Protein AF-A0A3S1GFZ1-F1 (afdb_monomer)

Secondary structure (DSSP, 8-state):
-HHHHSSHHHHHHHHHHHHHHS-SGGGS-S--EEEEE-SSTT-SS--EEEEEESS--SSPPTTS-GGGS--SS---EEEEEESS-----EEE--SS-TTSPPEEE--TT-SHHHHHHHHHHHHHHHHHHTSHHHHTT-S---SS-TT--SHHHHHHHHHHH----S----TT-B-S-TTT-SB-TTSBBTT-SS-B--SGGG-SSPPSS-SHHHHHHHHHHHHHHHHHHT-

Structure (mmCIF, N/CA/C/O backbone):
data_AF-A0A3S1GFZ1-F1
#
_entry.id   AF-A0A3S1GFZ1-F1
#
loop_
_atom_site.group_PDB
_atom_site.id
_atom_site.type_symbol
_atom_site.label_atom_id
_atom_site.label_alt_id
_atom_site.label_comp_id
_atom_site.label_asym_id
_atom_site.label_entity_id
_atom_site.label_seq_id
_atom_site.pdbx_PDB_ins_code
_atom_site.Cartn_x
_atom_site.Cartn_y
_atom_site.Cartn_z
_atom_site.occupancy
_atom_site.B_iso_or_equiv
_atom_site.auth_seq_id
_atom_site.auth_comp_id
_atom_site.auth_asym_id
_atom_site.auth_atom_id
_atom_site.pdbx_PDB_model_num
ATOM 1 N N . LEU A 1 1 ? 5.206 10.823 -19.048 1.00 87.25 1 LEU A N 1
ATOM 2 C CA . LEU A 1 1 ? 5.004 12.093 -18.296 1.00 87.25 1 LEU A CA 1
ATOM 3 C C . LEU A 1 1 ? 6.310 12.799 -17.910 1.00 87.25 1 LEU A C 1
ATOM 5 O O . LEU A 1 1 ? 6.317 14.026 -17.866 1.00 87.25 1 LEU A O 1
ATOM 9 N N . ASN A 1 2 ? 7.411 12.071 -17.674 1.0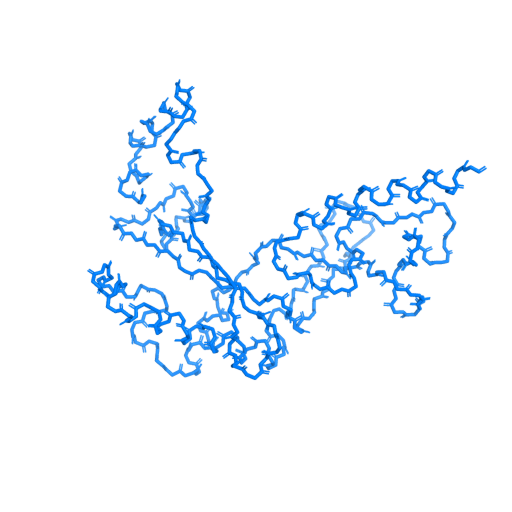0 90.88 2 ASN A N 1
ATOM 10 C CA . ASN A 1 2 ? 8.713 12.634 -17.280 1.00 90.88 2 ASN A CA 1
ATOM 11 C C . ASN A 1 2 ? 9.179 13.809 -18.147 1.00 90.88 2 ASN A C 1
ATOM 13 O O . ASN A 1 2 ? 9.468 14.875 -17.619 1.00 90.88 2 ASN A O 1
ATOM 17 N N . GLN A 1 3 ? 9.184 13.650 -19.473 1.00 89.94 3 GLN A N 1
ATOM 18 C CA . GLN A 1 3 ? 9.649 14.686 -20.406 1.00 89.94 3 GLN A CA 1
ATOM 19 C C . GLN A 1 3 ? 8.827 15.982 -20.334 1.00 89.94 3 GLN A C 1
ATOM 21 O O . GLN A 1 3 ? 9.366 17.061 -20.544 1.00 89.94 3 GLN A O 1
ATOM 26 N N . ILE A 1 4 ? 7.537 15.885 -19.997 1.00 90.25 4 ILE A N 1
ATOM 27 C CA . ILE A 1 4 ? 6.639 17.038 -19.864 1.00 90.25 4 ILE A CA 1
ATOM 28 C C . ILE A 1 4 ? 6.855 17.724 -18.509 1.00 90.25 4 ILE A C 1
ATOM 30 O O . ILE A 1 4 ? 6.906 18.948 -18.433 1.00 90.25 4 ILE A O 1
ATOM 34 N N . LEU A 1 5 ? 6.978 16.944 -17.430 1.00 89.62 5 LEU A N 1
ATOM 35 C CA . LEU A 1 5 ? 6.976 17.457 -16.058 1.00 89.62 5 LEU A CA 1
ATOM 36 C C . LEU A 1 5 ? 8.368 17.726 -15.482 1.00 89.62 5 LEU A C 1
ATOM 38 O O . LEU A 1 5 ? 8.470 18.399 -14.464 1.00 89.62 5 LEU A O 1
ATOM 42 N N . ARG A 1 6 ? 9.444 17.212 -16.077 1.00 87.62 6 ARG A N 1
ATOM 43 C CA . ARG A 1 6 ? 10.817 17.509 -15.647 1.00 87.62 6 ARG A CA 1
ATOM 44 C C . ARG A 1 6 ? 11.177 18.985 -15.881 1.00 87.62 6 ARG A C 1
ATOM 46 O O . ARG A 1 6 ? 11.654 19.629 -14.945 1.00 87.62 6 ARG A O 1
ATOM 53 N N . PRO A 1 7 ? 10.910 19.553 -17.067 1.00 90.06 7 PRO A N 1
ATOM 54 C CA . PRO A 1 7 ? 10.961 20.984 -17.312 1.00 90.06 7 PRO A CA 1
ATOM 55 C C . PRO A 1 7 ? 10.221 21.906 -16.334 1.00 90.06 7 PRO A C 1
ATOM 57 O O . PRO A 1 7 ? 9.042 21.686 -16.071 1.00 90.06 7 PRO A O 1
ATOM 60 N N . TRP A 1 8 ? 10.805 23.036 -15.911 1.00 90.69 8 TRP A N 1
ATOM 61 C CA . TRP A 1 8 ? 10.032 24.068 -15.189 1.00 90.69 8 TRP A CA 1
ATOM 62 C C . TRP A 1 8 ? 8.941 24.708 -16.072 1.00 90.69 8 TRP A C 1
ATOM 64 O O . TRP A 1 8 ? 7.833 24.964 -15.609 1.00 90.69 8 TRP A O 1
ATOM 74 N N . TRP A 1 9 ? 9.224 24.910 -17.360 1.00 93.56 9 TRP A N 1
ATOM 75 C CA . TRP A 1 9 ? 8.311 25.499 -18.339 1.00 93.56 9 TRP A CA 1
ATOM 76 C C . TRP A 1 9 ? 7.228 24.498 -18.746 1.00 93.56 9 TRP A C 1
ATOM 78 O O . TRP A 1 9 ? 6.076 24.879 -18.912 1.00 93.56 9 TRP A O 1
ATOM 88 N N . GLY A 1 10 ? 7.550 23.202 -18.806 1.00 93.38 10 GLY A N 1
ATOM 89 C CA . GLY A 1 10 ? 6.553 22.146 -18.986 1.00 93.38 10 GLY A CA 1
ATOM 90 C C . GLY A 1 10 ? 5.585 22.049 -17.803 1.00 93.38 10 GLY A C 1
ATOM 91 O O . GLY A 1 10 ? 4.375 21.988 -18.012 1.00 93.38 10 GLY A O 1
ATOM 92 N N . LYS A 1 11 ? 6.078 22.168 -16.559 1.00 92.25 11 LYS A N 1
ATOM 93 C CA . LYS A 1 11 ? 5.213 22.311 -15.370 1.00 92.25 11 LYS A CA 1
ATOM 94 C C . LYS A 1 11 ? 4.298 23.534 -15.473 1.00 92.25 11 LYS A C 1
ATOM 96 O O . LYS A 1 11 ? 3.114 23.421 -15.170 1.00 92.25 11 LYS A O 1
ATOM 101 N N . LEU A 1 12 ? 4.824 24.678 -15.922 1.00 95.25 12 LEU A N 1
ATOM 102 C CA . LEU A 1 12 ? 4.033 25.894 -16.130 1.00 95.25 12 LEU A CA 1
ATOM 103 C C . LEU A 1 12 ? 2.928 25.677 -17.175 1.00 95.25 12 LEU A C 1
ATOM 105 O O . LEU A 1 12 ? 1.774 25.991 -16.904 1.00 95.25 12 LEU A O 1
ATOM 109 N N . LEU A 1 13 ? 3.255 25.098 -18.335 1.00 96.00 13 LEU A N 1
ATOM 110 C CA . LEU A 1 13 ? 2.290 24.804 -19.402 1.00 96.00 13 LEU A CA 1
ATOM 111 C C . LEU A 1 13 ? 1.182 23.860 -18.929 1.00 96.00 13 LEU A C 1
ATOM 113 O O . LEU A 1 13 ? 0.004 24.145 -19.132 1.00 96.00 13 LEU A O 1
ATOM 117 N N . VAL A 1 14 ? 1.548 22.773 -18.249 1.00 94.88 14 VAL A N 1
ATOM 118 C CA . VAL A 1 14 ? 0.584 21.828 -17.672 1.00 94.88 14 VAL A CA 1
ATOM 119 C C . VAL A 1 14 ? -0.289 22.509 -16.609 1.00 94.88 14 VAL A C 1
ATOM 121 O O . VAL A 1 14 ? -1.498 22.281 -16.567 1.00 94.88 14 VAL A O 1
ATOM 124 N N . GLY A 1 15 ? 0.298 23.369 -15.771 1.00 95.69 15 GLY A N 1
ATOM 125 C CA . GLY A 1 15 ? -0.434 24.170 -14.790 1.00 95.69 15 GLY A CA 1
ATOM 126 C C . GLY A 1 15 ? -1.456 25.100 -15.444 1.00 95.69 15 GLY A C 1
ATOM 127 O O . GLY A 1 15 ? -2.621 25.112 -15.047 1.00 95.69 15 GLY A O 1
ATOM 128 N N . MET A 1 16 ? -1.052 25.826 -16.490 1.00 97.69 16 MET A N 1
ATOM 129 C CA . MET A 1 16 ? -1.946 26.701 -17.253 1.00 97.69 16 MET A CA 1
ATOM 130 C C . MET A 1 16 ? -3.061 25.914 -17.943 1.00 97.69 16 MET A C 1
ATOM 132 O O . MET A 1 16 ? -4.219 26.316 -17.857 1.00 97.69 16 MET A O 1
ATOM 136 N N . GLN A 1 17 ? -2.746 24.775 -18.568 1.00 97.19 17 GLN A N 1
ATOM 137 C CA . GLN A 1 17 ? -3.747 23.901 -19.182 1.00 97.19 17 GLN A CA 1
ATOM 138 C C . GLN A 1 17 ? -4.804 23.472 -18.160 1.00 97.19 17 GLN A C 1
ATOM 140 O O . GLN A 1 17 ? -6.000 23.558 -18.435 1.00 97.19 17 GLN A O 1
ATOM 145 N N . TYR A 1 18 ? -4.379 23.051 -16.969 1.00 97.19 18 TYR A N 1
ATOM 146 C CA . TYR A 1 18 ? -5.307 22.636 -15.926 1.00 97.19 18 TYR A CA 1
ATOM 147 C C . TYR A 1 18 ? -6.175 23.796 -15.428 1.00 97.19 18 TYR A C 1
ATOM 149 O O . TYR A 1 18 ? -7.384 23.634 -15.290 1.00 97.19 18 TYR A O 1
ATOM 157 N N . ILE A 1 19 ? -5.594 24.975 -15.194 1.00 98.12 19 ILE A N 1
ATOM 158 C CA . ILE A 1 19 ? -6.346 26.150 -14.727 1.00 98.12 19 ILE A CA 1
ATOM 159 C C . ILE A 1 19 ? -7.392 26.582 -15.761 1.00 98.12 19 ILE A C 1
ATOM 161 O O . ILE A 1 19 ? -8.543 26.820 -15.396 1.00 98.12 19 ILE A O 1
ATOM 165 N N . LEU A 1 20 ? -7.001 26.665 -17.035 1.00 98.06 20 LEU A N 1
ATOM 166 C CA . LEU A 1 20 ? -7.846 27.199 -18.103 1.00 98.06 20 LEU A CA 1
ATOM 167 C C . LEU A 1 20 ? -8.875 26.185 -18.610 1.00 98.06 20 LEU A C 1
ATOM 169 O O . LEU A 1 20 ? -10.003 26.560 -18.910 1.00 98.06 20 LEU A O 1
ATOM 173 N N . LEU A 1 21 ? -8.491 24.910 -18.714 1.00 97.75 21 LEU A N 1
ATOM 174 C CA . LEU A 1 21 ? -9.278 23.887 -19.410 1.00 97.75 21 LEU A CA 1
ATOM 175 C C . LEU A 1 21 ? -9.723 22.735 -18.508 1.00 97.75 21 LEU A C 1
ATOM 177 O O . LEU A 1 21 ? -10.421 21.844 -18.984 1.00 97.75 21 LEU A O 1
ATOM 181 N N . ARG A 1 22 ? -9.292 22.703 -17.237 1.00 96.06 22 ARG A N 1
ATOM 182 C CA . ARG A 1 22 ? -9.572 21.606 -16.286 1.00 96.06 22 ARG A CA 1
ATOM 183 C C . ARG A 1 22 ? -9.222 20.224 -16.841 1.00 96.06 22 ARG A C 1
ATOM 185 O O . ARG A 1 22 ? -9.857 19.229 -16.511 1.00 96.06 22 ARG A O 1
ATOM 192 N N . SER A 1 23 ? -8.191 20.174 -17.678 1.00 95.69 23 SER A N 1
ATOM 193 C CA . SER A 1 23 ? -7.744 18.974 -18.379 1.00 95.69 23 SER A CA 1
ATOM 194 C C . SER A 1 23 ? -6.223 18.830 -18.312 1.00 95.69 23 SER A C 1
ATOM 196 O O . SER A 1 23 ? -5.519 19.668 -17.743 1.00 95.69 23 SER A O 1
ATOM 198 N N . GLY A 1 24 ? -5.711 17.749 -18.896 1.00 91.94 24 GLY A N 1
ATOM 199 C CA . GLY A 1 24 ? -4.280 17.477 -18.981 1.00 91.94 24 GLY A CA 1
ATOM 200 C C . GLY A 1 24 ? -3.729 16.720 -17.769 1.00 91.94 24 GLY A C 1
ATOM 201 O O . GLY A 1 24 ? -4.492 16.257 -16.919 1.00 91.94 24 GLY A O 1
ATOM 202 N N . PRO A 1 25 ? -2.398 16.569 -17.669 1.00 90.44 25 PRO A N 1
ATOM 203 C CA . PRO A 1 25 ? -1.765 15.676 -16.696 1.00 90.44 25 PRO A CA 1
ATOM 204 C C . PRO A 1 25 ? -2.152 15.895 -15.226 1.00 90.44 25 PRO A C 1
ATOM 206 O O . PRO A 1 25 ? -2.253 14.926 -14.485 1.00 90.44 25 PRO A O 1
ATOM 209 N N . LEU A 1 26 ? -2.413 17.138 -14.801 1.00 91.06 26 LEU A N 1
ATOM 210 C CA . LEU A 1 26 ? -2.818 17.444 -13.416 1.00 91.06 26 LEU A CA 1
ATOM 211 C C . LEU A 1 26 ? -4.271 17.070 -13.091 1.00 91.06 26 LEU A C 1
ATOM 213 O O . LEU A 1 26 ? -4.648 17.087 -11.924 1.00 91.06 26 LEU A O 1
ATOM 217 N N . SER A 1 27 ? -5.079 16.732 -14.099 1.00 92.00 27 SER A N 1
ATOM 218 C CA . SER A 1 27 ? -6.437 16.200 -13.909 1.00 92.00 27 SER A CA 1
ATOM 219 C C . SER A 1 27 ? -6.473 14.673 -13.765 1.00 92.00 27 SER A C 1
ATOM 221 O O . SER A 1 27 ? -7.534 14.105 -13.517 1.00 92.00 27 SER A O 1
ATOM 223 N N . LEU A 1 28 ? -5.327 13.998 -13.919 1.00 88.38 28 LEU A N 1
ATOM 224 C CA . LEU A 1 28 ? -5.220 12.543 -13.865 1.00 88.38 28 LEU A CA 1
ATOM 225 C C . LEU A 1 28 ? -4.752 12.060 -12.488 1.00 88.38 28 LEU A C 1
ATOM 227 O O . LEU A 1 28 ? -3.995 12.731 -11.787 1.00 88.38 28 LEU A O 1
ATOM 231 N N . SER A 1 29 ? -5.166 10.844 -12.131 1.00 87.38 29 SER A N 1
ATOM 232 C CA . SER A 1 29 ? -4.599 10.122 -10.991 1.00 87.38 29 SER A CA 1
ATOM 233 C C . SER A 1 29 ? -3.119 9.805 -11.222 1.00 87.38 29 SER A C 1
ATOM 235 O O . SER A 1 29 ? -2.673 9.617 -12.356 1.00 87.38 29 SER A O 1
ATOM 237 N N . MET A 1 30 ? -2.379 9.678 -10.120 1.00 83.12 30 MET A N 1
ATOM 238 C CA . MET A 1 30 ? -0.985 9.232 -10.123 1.00 83.12 30 MET A CA 1
ATOM 239 C C . MET A 1 30 ? -0.830 7.833 -10.724 1.00 83.12 30 MET A C 1
ATOM 241 O O . MET A 1 30 ? 0.079 7.580 -11.508 1.00 83.12 30 MET A O 1
ATOM 245 N N . ASN A 1 31 ? -1.740 6.931 -10.350 1.00 89.69 31 ASN A N 1
ATOM 246 C CA . ASN A 1 31 ? -1.805 5.578 -10.884 1.00 89.69 31 ASN A CA 1
ATOM 247 C C . ASN A 1 31 ? -2.730 5.603 -12.103 1.00 89.69 31 ASN A C 1
ATOM 249 O O . ASN A 1 31 ? -3.933 5.831 -11.962 1.00 89.69 31 ASN A O 1
ATOM 253 N N . ASN A 1 32 ? -2.160 5.408 -13.290 1.00 90.62 32 ASN A N 1
ATOM 254 C CA . ASN A 1 32 ? -2.869 5.489 -14.568 1.00 90.62 32 ASN A CA 1
ATOM 255 C C . ASN A 1 32 ? -3.538 4.167 -14.951 1.00 90.62 32 ASN A C 1
ATOM 257 O O . ASN A 1 32 ? -4.534 4.168 -15.666 1.00 90.62 32 ASN A O 1
ATOM 261 N N . ALA A 1 33 ? -2.997 3.053 -14.467 1.00 92.31 33 ALA A N 1
ATOM 262 C CA . ALA A 1 33 ? -3.594 1.734 -14.593 1.00 92.31 33 ALA A CA 1
ATOM 263 C C . ALA A 1 33 ? -3.268 0.902 -13.346 1.00 92.31 33 ALA A C 1
ATOM 265 O O . ALA A 1 33 ? -2.536 1.335 -12.451 1.00 92.31 33 ALA A O 1
ATOM 266 N N . GLY A 1 34 ? -3.834 -0.292 -13.265 1.00 93.69 34 GLY A N 1
ATOM 267 C CA . GLY A 1 34 ? -3.604 -1.198 -12.155 1.00 93.69 34 GLY A CA 1
ATOM 268 C C . GLY A 1 34 ? -4.495 -2.421 -12.246 1.00 93.69 34 GLY A C 1
ATOM 269 O O . GLY A 1 34 ? -5.187 -2.635 -13.240 1.00 93.69 34 GLY A O 1
ATOM 270 N N . GLY A 1 35 ? -4.484 -3.223 -11.194 1.00 95.06 35 GLY A N 1
ATOM 271 C CA . GLY A 1 35 ? -5.337 -4.395 -11.112 1.00 95.06 35 GLY A CA 1
ATOM 272 C C . GLY A 1 35 ? -5.045 -5.231 -9.884 1.00 95.06 35 GLY A C 1
ATOM 273 O O . GLY A 1 35 ? -4.216 -4.877 -9.048 1.00 95.06 35 GLY A O 1
ATOM 274 N N . PHE A 1 36 ? -5.730 -6.362 -9.801 1.00 96.75 36 PHE A N 1
ATOM 275 C CA . PHE A 1 36 ? -5.495 -7.362 -8.775 1.00 96.75 36 PHE A CA 1
ATOM 276 C C . PHE A 1 36 ? -5.184 -8.688 -9.445 1.00 96.75 36 PHE A C 1
ATOM 278 O O . PHE A 1 36 ? -5.839 -9.064 -10.417 1.00 96.75 36 PHE A O 1
ATOM 285 N N . PHE A 1 37 ? -4.205 -9.407 -8.913 1.00 96.25 37 PHE A N 1
ATOM 286 C CA . PHE A 1 37 ? -3.850 -10.725 -9.413 1.00 96.25 37 PHE A CA 1
ATOM 287 C C . PHE A 1 37 ? -3.583 -11.700 -8.271 1.00 96.25 37 PHE A C 1
ATOM 289 O O . PHE A 1 37 ? -3.477 -11.329 -7.097 1.00 96.25 37 PHE A O 1
ATOM 296 N N . ARG A 1 38 ? -3.541 -12.978 -8.641 1.00 96.31 38 ARG A N 1
ATOM 297 C CA . ARG A 1 38 ? -3.159 -14.072 -7.756 1.00 96.31 38 ARG A CA 1
ATOM 298 C C . ARG A 1 38 ? -1.689 -14.382 -7.973 1.00 96.31 38 ARG A C 1
ATOM 300 O O . ARG A 1 38 ? -1.300 -14.620 -9.115 1.00 96.31 38 ARG A O 1
ATOM 307 N N . THR A 1 39 ? -0.893 -14.388 -6.910 1.00 95.19 39 THR A N 1
ATOM 308 C CA . THR A 1 39 ? 0.507 -14.835 -7.004 1.00 95.19 39 THR A CA 1
ATOM 309 C C . THR A 1 39 ? 0.605 -16.353 -7.170 1.00 95.19 39 THR A C 1
ATOM 311 O O . THR A 1 39 ? 1.557 -16.834 -7.780 1.00 95.19 39 THR A O 1
ATOM 314 N N . ASP A 1 40 ? -0.411 -17.087 -6.707 1.00 91.12 40 ASP A N 1
ATOM 315 C CA . ASP A 1 40 ? -0.578 -18.529 -6.887 1.00 91.12 40 ASP A CA 1
ATOM 316 C C . ASP A 1 40 ? -1.975 -18.837 -7.479 1.00 91.12 40 ASP A C 1
ATOM 318 O O . ASP A 1 40 ? -2.993 -18.429 -6.903 1.00 91.12 40 ASP A O 1
ATOM 322 N N . PRO A 1 41 ? -2.068 -19.561 -8.614 1.00 91.50 41 PRO A N 1
ATOM 323 C CA . PRO A 1 41 ? -3.337 -20.004 -9.195 1.00 91.50 41 PRO A CA 1
ATOM 324 C C . PRO A 1 41 ? -4.269 -20.763 -8.238 1.00 91.50 41 PRO A C 1
ATOM 326 O O . PRO A 1 41 ? -5.484 -20.731 -8.448 1.00 91.50 41 PRO A O 1
ATOM 329 N N . SER A 1 42 ? -3.728 -21.422 -7.206 1.00 94.06 42 SER A N 1
ATOM 330 C CA . SER A 1 42 ? -4.491 -22.162 -6.193 1.00 94.06 42 SER A CA 1
ATOM 331 C C . SER A 1 42 ? -5.335 -21.255 -5.286 1.00 94.06 42 SER A C 1
ATOM 333 O O . SER A 1 42 ? -6.314 -21.701 -4.684 1.00 94.06 42 SER A O 1
ATOM 335 N N . MET A 1 43 ? -5.007 -19.961 -5.206 1.00 92.50 43 MET A N 1
ATOM 336 C CA . MET A 1 43 ? -5.713 -19.019 -4.345 1.00 92.50 43 MET A CA 1
ATOM 337 C C . MET A 1 43 ? -7.133 -18.749 -4.850 1.00 92.50 43 MET A C 1
ATOM 339 O O . MET A 1 43 ? -7.368 -18.476 -6.029 1.00 92.50 43 MET A O 1
ATOM 343 N N . ALA A 1 44 ? -8.097 -18.732 -3.929 1.00 94.00 44 ALA A N 1
ATOM 344 C CA . ALA A 1 44 ? -9.504 -18.481 -4.252 1.00 94.00 44 ALA A CA 1
ATOM 345 C C . ALA A 1 44 ? -9.791 -17.029 -4.684 1.00 94.00 44 ALA A C 1
ATOM 347 O O . ALA A 1 44 ? -10.815 -16.750 -5.301 1.00 94.00 44 ALA A O 1
ATOM 348 N N . ARG A 1 45 ? -8.910 -16.084 -4.340 1.00 93.56 45 ARG A N 1
ATOM 349 C CA . ARG A 1 45 ? -9.090 -14.647 -4.582 1.00 93.56 45 ARG A CA 1
ATOM 350 C C . ARG A 1 45 ? -7.748 -13.963 -4.830 1.00 93.56 45 ARG A C 1
ATOM 352 O O . ARG A 1 45 ? -6.746 -14.443 -4.303 1.00 93.56 45 ARG A O 1
ATOM 359 N N . PRO A 1 46 ? -7.718 -12.834 -5.558 1.00 95.19 46 PRO A N 1
ATOM 360 C CA . PRO A 1 46 ? -6.521 -12.014 -5.659 1.00 95.19 46 PRO A CA 1
ATOM 361 C C . PRO A 1 46 ? -5.980 -11.605 -4.285 1.00 95.19 46 PRO A C 1
ATOM 363 O O . PRO A 1 46 ? -6.736 -11.299 -3.349 1.00 95.19 46 PRO A O 1
ATOM 366 N N . ASN A 1 47 ? -4.659 -11.619 -4.187 1.00 95.31 47 ASN A N 1
ATOM 367 C CA . ASN A 1 47 ? -3.894 -11.308 -2.986 1.00 95.31 47 ASN A CA 1
ATOM 368 C C . ASN A 1 47 ? -2.855 -10.208 -3.227 1.00 95.31 47 ASN A C 1
ATOM 370 O O . ASN A 1 47 ? -2.362 -9.640 -2.262 1.00 95.31 47 ASN A O 1
ATOM 374 N N . MET A 1 48 ? -2.595 -9.836 -4.480 1.00 97.12 48 MET A N 1
ATOM 375 C CA . MET A 1 48 ? -1.665 -8.768 -4.821 1.00 97.12 48 MET A CA 1
ATOM 376 C C . MET A 1 48 ? -2.366 -7.677 -5.626 1.00 97.12 48 MET A C 1
ATOM 378 O O . MET A 1 48 ? -3.094 -7.967 -6.580 1.00 97.12 48 MET A O 1
ATOM 382 N N . GLN A 1 49 ? -2.133 -6.423 -5.246 1.00 97.31 49 GLN A N 1
ATOM 383 C CA . GLN A 1 49 ? -2.563 -5.247 -5.991 1.00 97.31 49 GLN A CA 1
ATOM 384 C C . GLN A 1 49 ? -1.385 -4.686 -6.787 1.00 97.31 49 GLN A C 1
ATOM 386 O O . GLN A 1 49 ? -0.285 -4.530 -6.258 1.00 97.31 49 GLN A O 1
ATOM 391 N N . LEU A 1 50 ? -1.637 -4.371 -8.053 1.00 96.44 50 LEU A N 1
ATOM 392 C CA . LEU A 1 50 ? -0.689 -3.775 -8.982 1.00 96.44 50 LEU A CA 1
ATOM 393 C C . LEU A 1 50 ? -1.087 -2.326 -9.260 1.00 96.44 50 LEU A C 1
ATOM 395 O O . LEU A 1 50 ? -2.248 -2.039 -9.561 1.00 96.44 50 LEU A O 1
ATOM 399 N N . TYR A 1 51 ? -0.105 -1.434 -9.213 1.00 95.12 51 TYR A N 1
ATOM 400 C CA . TYR A 1 51 ? -0.240 -0.026 -9.569 1.00 95.12 51 TYR A CA 1
ATOM 401 C C . TYR A 1 51 ? 0.679 0.285 -10.742 1.00 95.12 51 TYR A C 1
ATOM 403 O O . TYR A 1 51 ? 1.861 -0.031 -10.689 1.00 95.12 51 TYR A O 1
ATOM 411 N N . PHE A 1 52 ? 0.164 0.923 -11.784 1.00 94.94 52 PHE A N 1
ATOM 412 C CA . PHE A 1 52 ? 0.954 1.369 -12.923 1.00 94.94 52 PHE A CA 1
ATOM 413 C C . PHE A 1 52 ? 0.962 2.893 -12.980 1.00 94.94 52 PHE A C 1
ATOM 415 O O . PHE A 1 52 ? -0.089 3.537 -13.014 1.00 94.94 52 PHE A O 1
ATOM 422 N N . GLN A 1 53 ? 2.157 3.462 -13.020 1.00 93.25 53 GLN A N 1
ATOM 423 C CA . GLN A 1 53 ? 2.401 4.894 -13.055 1.00 93.25 53 GLN A CA 1
ATOM 424 C C . GLN A 1 53 ? 3.159 5.229 -14.333 1.00 93.25 53 GLN A C 1
ATOM 426 O O . GLN A 1 53 ? 4.297 4.803 -14.484 1.00 93.25 53 GLN A O 1
ATOM 431 N N . ALA A 1 54 ? 2.583 6.023 -15.239 1.00 90.88 54 ALA A N 1
ATOM 432 C CA . ALA A 1 54 ? 3.227 6.444 -16.492 1.00 90.88 54 ALA A CA 1
ATOM 433 C C . ALA A 1 54 ? 4.275 7.567 -16.284 1.00 90.88 54 ALA A C 1
ATOM 435 O O . ALA A 1 54 ? 4.403 8.505 -17.090 1.00 90.88 54 ALA A O 1
ATOM 436 N N . PHE A 1 55 ? 4.977 7.500 -15.152 1.00 88.62 55 PHE A N 1
ATOM 437 C CA . PHE A 1 55 ? 6.097 8.345 -14.776 1.00 88.62 55 PHE A CA 1
ATOM 438 C C . PHE A 1 55 ? 7.073 7.570 -13.875 1.00 88.62 55 PHE A C 1
ATOM 440 O O . PHE A 1 55 ? 6.709 6.571 -13.247 1.00 88.62 55 PHE A O 1
ATOM 447 N N . SER A 1 56 ? 8.312 8.046 -13.792 1.00 89.31 56 SER A N 1
ATOM 448 C CA . SER A 1 56 ? 9.342 7.480 -12.914 1.00 89.31 56 SER A CA 1
ATOM 449 C C . SER A 1 56 ? 10.047 8.561 -12.088 1.00 89.31 56 SER A C 1
ATOM 451 O O . SER A 1 56 ? 10.211 9.702 -12.536 1.00 89.31 56 SER A O 1
ATOM 453 N N . THR A 1 57 ? 10.431 8.209 -10.860 1.00 85.31 57 THR A N 1
ATOM 454 C CA . THR A 1 57 ? 11.118 9.099 -9.904 1.00 85.31 57 THR A CA 1
ATOM 455 C C . THR A 1 57 ? 12.170 8.332 -9.098 1.00 85.31 57 THR A C 1
ATOM 457 O O . THR A 1 57 ? 12.173 8.366 -7.865 1.00 85.31 57 THR A O 1
ATOM 460 N N . VAL A 1 58 ? 13.009 7.562 -9.786 1.00 81.38 58 VAL A N 1
ATOM 461 C CA . VAL A 1 58 ? 14.044 6.711 -9.186 1.00 81.38 58 VAL A CA 1
ATOM 462 C C . VAL A 1 58 ? 15.191 7.532 -8.593 1.00 81.38 58 VAL A C 1
ATOM 464 O O . VAL A 1 58 ? 15.796 7.104 -7.612 1.00 81.38 58 VAL A O 1
ATOM 467 N N . ILE A 1 59 ? 15.464 8.723 -9.132 1.00 72.88 59 ILE A N 1
ATOM 468 C CA . ILE A 1 59 ? 16.462 9.658 -8.601 1.00 72.88 59 ILE A CA 1
ATOM 469 C C . ILE A 1 59 ? 15.749 10.822 -7.894 1.00 72.88 59 ILE A C 1
ATOM 471 O O . ILE A 1 59 ? 15.645 11.920 -8.454 1.00 72.88 59 ILE A O 1
ATOM 475 N N . PRO A 1 60 ? 15.240 10.641 -6.659 1.00 64.44 60 PRO A N 1
ATOM 476 C CA . PRO A 1 60 ? 14.715 11.765 -5.907 1.00 64.44 60 PRO A CA 1
ATOM 477 C C . PRO A 1 60 ? 15.865 12.687 -5.491 1.00 64.44 60 PRO A C 1
ATOM 479 O O . PRO A 1 60 ? 16.912 12.242 -5.016 1.00 64.44 60 PRO A O 1
ATOM 482 N N . LYS A 1 61 ? 15.664 14.000 -5.620 1.00 63.22 61 LYS A N 1
ATOM 483 C CA . LYS A 1 61 ? 16.537 14.969 -4.953 1.00 63.22 61 LYS A CA 1
ATOM 484 C C . LYS A 1 61 ? 16.327 14.877 -3.446 1.00 63.22 61 LYS A C 1
ATOM 486 O O . LYS A 1 61 ? 15.191 14.823 -2.976 1.00 63.22 61 LYS A O 1
ATOM 491 N N . SER A 1 62 ? 17.425 14.890 -2.692 1.00 66.25 62 SER A N 1
ATOM 492 C CA . SER A 1 62 ? 17.367 14.920 -1.230 1.00 66.25 62 SER A CA 1
ATOM 493 C C . SER A 1 62 ? 16.512 16.098 -0.752 1.00 66.25 62 SER A C 1
ATOM 495 O O . SER A 1 62 ? 16.705 17.226 -1.200 1.00 66.25 62 SER A O 1
ATOM 497 N N . GLY A 1 63 ? 15.548 15.829 0.132 1.00 65.06 63 GLY A N 1
ATOM 498 C CA . GLY A 1 63 ? 14.639 16.839 0.685 1.00 65.06 63 GLY A CA 1
ATOM 499 C C . GLY A 1 63 ? 13.451 17.224 -0.206 1.00 65.06 63 GLY A C 1
ATOM 500 O O . GLY A 1 63 ? 12.582 17.965 0.250 1.00 65.06 63 GLY A O 1
ATOM 501 N N . GLU A 1 64 ? 13.351 16.710 -1.434 1.00 64.31 64 GLU A N 1
ATOM 502 C CA . GLU A 1 64 ? 12.201 16.948 -2.310 1.00 64.31 64 GLU A CA 1
ATOM 503 C C . GLU A 1 64 ? 11.268 15.736 -2.365 1.00 64.31 64 GLU A C 1
ATOM 505 O O . GLU A 1 64 ? 11.683 14.580 -2.266 1.00 64.31 64 GLU A O 1
ATOM 510 N N . ARG A 1 65 ? 9.971 15.989 -2.581 1.00 62.41 65 ARG A N 1
ATOM 511 C CA . ARG A 1 65 ? 9.042 14.903 -2.908 1.00 62.41 65 ARG A CA 1
ATOM 512 C C . ARG A 1 65 ? 9.434 14.329 -4.277 1.00 62.41 65 ARG A C 1
ATOM 514 O O . ARG A 1 65 ? 9.513 15.122 -5.215 1.00 62.41 65 ARG A O 1
ATOM 521 N N . PRO A 1 66 ? 9.589 13.000 -4.436 1.00 63.00 66 PRO A N 1
ATOM 522 C CA . PRO A 1 66 ? 10.034 12.381 -5.691 1.00 63.00 66 PRO A CA 1
ATOM 523 C C . PRO A 1 66 ? 9.252 12.861 -6.923 1.00 63.00 66 PRO A C 1
ATOM 525 O O . PRO A 1 66 ? 9.831 13.169 -7.957 1.00 63.00 66 PRO A O 1
ATOM 528 N N . ILE A 1 67 ? 7.940 13.060 -6.770 1.00 65.94 67 ILE A N 1
ATOM 529 C CA . ILE A 1 67 ? 7.041 13.580 -7.811 1.00 65.94 67 ILE A CA 1
ATOM 530 C C . ILE A 1 67 ? 7.449 14.946 -8.396 1.00 65.94 67 ILE A C 1
ATOM 532 O O . ILE A 1 67 ? 7.107 15.265 -9.533 1.00 65.94 67 ILE A O 1
ATOM 536 N N . LEU A 1 68 ? 8.164 15.774 -7.630 1.00 70.62 68 LEU A N 1
ATOM 537 C CA . LEU A 1 68 ? 8.574 17.113 -8.052 1.00 70.62 68 LEU A CA 1
ATOM 538 C C . LEU A 1 68 ? 9.810 17.088 -8.952 1.00 70.62 68 LEU A C 1
ATOM 540 O O . LEU A 1 68 ? 10.043 18.062 -9.674 1.00 70.62 68 LEU A O 1
ATOM 544 N N . THR A 1 69 ? 10.545 15.977 -8.969 1.00 78.56 69 THR A N 1
ATOM 545 C CA . THR A 1 69 ? 11.715 15.781 -9.824 1.00 78.56 69 THR A CA 1
ATOM 546 C C . THR A 1 69 ? 11.607 14.432 -10.549 1.00 78.56 69 THR A C 1
ATOM 548 O O . THR A 1 69 ? 12.211 13.453 -10.119 1.00 78.56 69 THR A O 1
ATOM 551 N N . PRO A 1 70 ? 10.846 14.367 -11.662 1.00 85.81 70 PRO A N 1
ATOM 552 C CA . PRO A 1 70 ? 10.833 13.193 -12.532 1.00 85.81 70 PRO A CA 1
ATOM 553 C C . PRO A 1 70 ? 12.220 12.881 -13.098 1.00 85.81 70 PRO A C 1
ATOM 555 O O . PRO A 1 70 ? 13.015 13.798 -13.352 1.00 85.81 70 PRO A O 1
ATOM 558 N N . ASP A 1 71 ? 12.483 11.603 -13.368 1.00 89.25 71 ASP A N 1
ATOM 559 C CA . ASP A 1 71 ? 13.764 11.147 -13.923 1.00 89.25 71 ASP A CA 1
ATOM 560 C C . ASP A 1 71 ? 14.088 11.779 -15.298 1.00 89.25 71 ASP A C 1
ATOM 562 O O . ASP A 1 71 ? 13.177 12.255 -15.986 1.00 89.25 71 ASP A O 1
ATOM 566 N N . PRO A 1 72 ? 15.378 11.833 -15.708 1.00 89.50 72 PRO A N 1
ATOM 567 C CA . PRO A 1 72 ? 15.807 12.454 -16.970 1.00 89.50 72 PRO A CA 1
ATOM 568 C C . PRO A 1 72 ? 15.314 11.779 -18.237 1.00 89.50 72 PRO A C 1
ATOM 570 O O . PRO A 1 72 ? 15.368 12.388 -19.303 1.00 89.50 72 PRO A O 1
ATOM 573 N N . TRP A 1 73 ? 14.851 10.547 -18.113 1.00 90.69 73 TRP A N 1
ATOM 574 C CA . TRP A 1 73 ? 14.397 9.704 -19.201 1.00 90.69 73 TRP A CA 1
ATOM 575 C C . TRP A 1 73 ? 12.872 9.524 -19.146 1.00 90.69 73 TRP A C 1
ATOM 577 O O . TRP A 1 73 ? 12.250 9.718 -18.092 1.00 90.69 73 TRP A O 1
ATOM 587 N N . PRO A 1 74 ? 12.223 9.189 -20.275 1.00 92.50 74 PRO A N 1
ATOM 588 C CA . PRO A 1 74 ? 10.868 8.660 -20.236 1.00 92.50 74 PRO A CA 1
ATOM 589 C C . PRO A 1 74 ? 10.874 7.335 -19.467 1.00 92.50 74 PRO A C 1
ATOM 591 O O . PRO A 1 74 ? 11.701 6.468 -19.718 1.00 92.50 74 PRO A O 1
ATOM 594 N N . GLY A 1 75 ? 9.953 7.181 -18.523 1.00 93.44 75 GLY A N 1
ATOM 595 C CA . GLY A 1 75 ? 9.865 5.973 -17.718 1.00 93.44 75 GLY A CA 1
ATOM 596 C C . GLY A 1 75 ? 8.478 5.791 -17.131 1.00 93.44 75 GLY A C 1
ATOM 597 O O . GLY A 1 75 ? 7.645 6.705 -17.134 1.00 93.44 75 GLY A O 1
ATOM 598 N N . PHE A 1 76 ? 8.240 4.592 -16.624 1.00 94.25 76 PHE A N 1
ATOM 599 C CA . PHE A 1 76 ? 7.053 4.236 -15.867 1.00 94.25 76 PHE A CA 1
ATOM 600 C C . PHE A 1 76 ? 7.461 3.373 -14.672 1.00 94.25 76 PHE A C 1
ATOM 602 O O . PHE A 1 76 ? 8.565 2.831 -14.633 1.00 94.25 76 PHE A O 1
ATOM 609 N N . SER A 1 77 ? 6.569 3.252 -13.695 1.00 93.44 77 SER A N 1
ATOM 610 C CA . SER A 1 77 ? 6.786 2.442 -12.498 1.00 93.44 77 SER A CA 1
ATOM 611 C C . SER A 1 77 ? 5.636 1.458 -12.319 1.00 93.44 77 SER A C 1
ATOM 613 O O . SER A 1 77 ? 4.470 1.823 -12.487 1.00 93.44 77 SER A O 1
ATOM 615 N N . ILE A 1 78 ? 5.961 0.216 -11.954 1.00 94.75 78 ILE A N 1
ATOM 616 C CA . ILE A 1 78 ? 4.982 -0.796 -11.548 1.00 94.75 78 ILE A CA 1
ATOM 617 C C . ILE A 1 78 ? 5.164 -1.056 -10.052 1.00 94.75 78 ILE A C 1
ATOM 619 O O . ILE A 1 78 ? 6.191 -1.574 -9.620 1.00 94.75 78 ILE A O 1
ATOM 623 N N . GLY A 1 79 ? 4.176 -0.651 -9.259 1.00 93.88 79 GLY A N 1
ATOM 624 C CA . GLY A 1 79 ? 4.123 -0.851 -7.815 1.00 93.88 79 GLY A CA 1
ATOM 625 C C . GLY A 1 79 ? 3.303 -2.080 -7.435 1.00 93.88 79 GLY A C 1
ATOM 626 O O . GLY A 1 79 ? 2.375 -2.467 -8.146 1.00 93.88 79 GLY A O 1
ATOM 627 N N . LEU A 1 80 ? 3.627 -2.662 -6.282 1.00 95.81 80 LEU A N 1
ATOM 628 C CA . LEU A 1 80 ? 2.992 -3.860 -5.738 1.00 95.81 80 LEU A CA 1
ATOM 629 C C . LEU A 1 80 ? 2.573 -3.628 -4.284 1.00 95.81 80 LEU A C 1
ATOM 631 O O . LEU A 1 80 ? 3.247 -2.908 -3.548 1.00 95.81 80 LEU A O 1
ATOM 635 N N . SER A 1 81 ? 1.466 -4.239 -3.866 1.00 95.62 81 SER A N 1
ATOM 636 C CA . SER A 1 81 ? 1.017 -4.236 -2.472 1.00 95.62 81 SER A CA 1
ATOM 637 C C . SER A 1 81 ? 0.240 -5.505 -2.142 1.00 95.62 81 SER A C 1
ATOM 639 O O . SER A 1 81 ? -0.763 -5.817 -2.794 1.00 95.62 81 SER A O 1
ATOM 641 N N . ASN A 1 82 ? 0.684 -6.218 -1.104 1.00 95.00 82 ASN A N 1
ATOM 642 C CA . ASN A 1 82 ? -0.066 -7.325 -0.522 1.00 95.00 82 ASN A CA 1
ATOM 643 C C . ASN A 1 82 ? -1.435 -6.815 -0.065 1.00 95.00 82 ASN A C 1
ATOM 645 O O . ASN A 1 82 ? -1.546 -5.829 0.663 1.00 95.00 82 ASN A O 1
ATOM 649 N N . CYS A 1 83 ? -2.493 -7.502 -0.473 1.00 95.00 83 CYS A N 1
ATOM 650 C CA . CYS A 1 83 ? -3.855 -7.142 -0.100 1.00 95.00 83 CYS A CA 1
ATOM 651 C C . CYS A 1 83 ? -4.189 -7.566 1.330 1.00 95.00 83 CYS A C 1
ATOM 653 O O . CYS A 1 83 ? -5.066 -6.973 1.952 1.00 95.00 83 CYS A O 1
ATOM 655 N N . ARG A 1 84 ? -3.552 -8.630 1.828 1.00 92.81 84 ARG A N 1
ATOM 656 C CA . ARG A 1 84 ? -3.813 -9.218 3.150 1.00 92.81 84 ARG A CA 1
ATOM 657 C C . ARG A 1 84 ? -2.495 -9.669 3.779 1.00 92.81 84 ARG A C 1
ATOM 659 O O . ARG A 1 84 ? -2.280 -10.873 3.899 1.00 92.81 84 ARG A O 1
ATOM 666 N N . PRO A 1 85 ? -1.592 -8.720 4.082 1.00 94.38 85 PRO A N 1
ATOM 667 C CA . PRO A 1 85 ? -0.342 -9.052 4.747 1.00 94.38 85 PRO A CA 1
ATOM 668 C C . PRO A 1 85 ? -0.640 -9.714 6.094 1.00 94.38 85 PRO A C 1
ATOM 670 O O . PRO A 1 85 ? -1.555 -9.309 6.810 1.00 94.38 85 PRO A O 1
ATOM 673 N N . SER A 1 86 ? 0.132 -10.740 6.421 1.00 95.56 86 SER A N 1
ATOM 674 C CA . SER A 1 86 ? 0.088 -11.427 7.712 1.00 95.56 86 SER A CA 1
ATOM 675 C C . SER A 1 86 ? 0.992 -10.763 8.754 1.00 95.56 86 SER A C 1
ATOM 677 O O . SER A 1 86 ? 0.802 -10.962 9.955 1.00 95.56 86 SER A O 1
ATOM 679 N N . SER A 1 87 ? 1.959 -9.954 8.317 1.00 96.25 87 SER A N 1
ATOM 680 C CA . SER A 1 87 ? 2.746 -9.085 9.180 1.00 96.25 87 SER A CA 1
ATOM 681 C C . SER A 1 87 ? 1.876 -8.021 9.849 1.00 96.25 87 SER A C 1
ATOM 683 O O . SER A 1 87 ? 1.223 -7.218 9.184 1.00 96.25 87 SER A O 1
ATOM 685 N N . CYS A 1 88 ? 1.948 -7.960 11.180 1.00 96.06 88 CYS A N 1
ATOM 686 C CA . CYS A 1 88 ? 1.272 -6.953 11.995 1.00 96.06 88 CYS A CA 1
ATOM 687 C C . CYS A 1 88 ? 2.278 -6.060 12.729 1.00 96.06 88 CYS A C 1
ATOM 689 O O . CYS A 1 88 ? 3.259 -6.535 13.312 1.00 96.06 88 CYS A O 1
ATOM 691 N N . GLY A 1 89 ? 1.992 -4.761 12.723 1.00 95.88 89 GLY A N 1
ATOM 692 C CA . GLY A 1 89 ? 2.725 -3.749 13.472 1.00 95.88 89 GLY A CA 1
ATOM 693 C C . GLY A 1 89 ? 2.030 -3.333 14.767 1.00 95.88 89 GLY A C 1
ATOM 694 O O . GLY A 1 89 ? 0.991 -3.870 15.143 1.00 95.88 89 GLY A O 1
ATOM 695 N N . GLU A 1 90 ? 2.596 -2.325 15.421 1.00 97.31 90 GLU A N 1
ATOM 696 C CA . GLU A 1 90 ? 2.036 -1.690 16.614 1.00 97.31 90 GLU A CA 1
ATOM 697 C C . GLU A 1 90 ? 2.253 -0.171 16.600 1.00 97.31 90 GLU A C 1
ATOM 699 O O . GLU A 1 90 ? 3.178 0.351 15.962 1.00 97.31 90 GLU A O 1
ATOM 704 N N . ILE A 1 91 ? 1.403 0.534 17.345 1.00 97.50 91 ILE A N 1
ATOM 705 C CA . ILE A 1 91 ? 1.549 1.951 17.671 1.00 97.50 91 ILE A CA 1
ATOM 706 C C . ILE A 1 91 ? 1.430 2.121 19.185 1.00 97.50 91 ILE A C 1
ATOM 708 O O . ILE A 1 91 ? 0.481 1.631 19.788 1.00 97.50 91 ILE A O 1
ATOM 712 N N . MET A 1 92 ? 2.396 2.805 19.796 1.00 97.81 92 MET A N 1
ATOM 713 C CA . MET A 1 92 ? 2.466 2.991 21.247 1.00 97.81 92 MET A CA 1
ATOM 714 C C . MET A 1 92 ? 2.815 4.434 21.604 1.00 97.81 92 MET A C 1
ATOM 716 O O . MET A 1 92 ? 3.682 5.054 20.977 1.00 97.81 92 MET A O 1
ATOM 720 N N . ILE A 1 93 ? 2.176 4.962 22.650 1.00 97.75 93 ILE A N 1
ATOM 721 C CA . ILE A 1 93 ? 2.593 6.229 23.262 1.00 97.75 93 ILE A CA 1
ATOM 722 C C . ILE A 1 93 ? 3.996 6.080 23.866 1.00 97.75 93 ILE A C 1
ATOM 724 O O . ILE A 1 93 ? 4.388 4.999 24.302 1.00 97.75 93 ILE A O 1
ATOM 728 N N . ARG A 1 94 ? 4.766 7.171 23.882 1.00 96.88 94 ARG A N 1
ATOM 729 C CA . ARG A 1 94 ? 6.115 7.201 24.483 1.00 96.88 94 ARG A CA 1
ATOM 730 C C . ARG A 1 94 ? 6.190 8.010 25.772 1.00 96.88 94 ARG A C 1
ATOM 732 O O . ARG A 1 94 ? 7.174 7.907 26.496 1.00 96.88 94 ARG A O 1
ATOM 739 N N . SER A 1 95 ? 5.173 8.816 26.043 1.00 97.50 95 SER A N 1
ATOM 740 C CA . SER A 1 95 ? 5.079 9.671 27.219 1.00 97.50 95 SER A CA 1
ATOM 741 C C . SER A 1 95 ? 3.612 10.037 27.471 1.00 97.50 95 SER A C 1
ATOM 743 O O . SER A 1 95 ? 2.726 9.677 26.694 1.00 97.50 95 SER A O 1
ATOM 745 N N . SER A 1 96 ? 3.361 10.769 28.555 1.00 97.38 96 SER A N 1
ATOM 746 C CA . SER A 1 96 ? 2.067 11.392 28.847 1.00 97.38 96 SER A CA 1
ATOM 747 C C . SER A 1 96 ? 1.838 12.716 28.101 1.00 97.38 96 SER A C 1
ATOM 749 O O . SER A 1 96 ? 0.748 13.277 28.193 1.00 97.38 96 SER A O 1
ATOM 751 N N . ASN A 1 97 ? 2.832 13.240 27.370 1.00 97.81 97 ASN A N 1
ATOM 752 C CA . ASN A 1 97 ? 2.689 14.470 26.595 1.00 97.81 97 ASN A CA 1
ATOM 753 C C . ASN A 1 97 ? 2.058 14.159 25.224 1.00 97.81 97 ASN A C 1
ATOM 755 O O . ASN A 1 97 ? 2.708 13.527 24.391 1.00 97.81 97 ASN A O 1
ATOM 759 N N . PRO A 1 98 ? 0.846 14.659 24.917 1.00 96.25 98 PRO A N 1
ATOM 760 C CA . PRO A 1 98 ? 0.166 14.359 23.655 1.00 96.25 98 PRO A CA 1
ATOM 761 C C . PRO A 1 98 ? 0.850 14.966 22.417 1.00 96.25 98 PRO A C 1
ATOM 763 O O . PRO A 1 98 ? 0.452 14.660 21.296 1.00 96.25 98 PRO A O 1
ATOM 766 N N . ARG A 1 99 ? 1.853 15.844 22.590 1.00 97.25 99 ARG A N 1
ATOM 767 C CA . ARG A 1 99 ? 2.650 16.402 21.482 1.00 97.25 99 ARG A CA 1
ATOM 768 C C . ARG A 1 99 ? 3.850 15.544 21.095 1.00 97.25 99 ARG A C 1
ATOM 770 O O . ARG A 1 99 ? 4.445 15.789 20.046 1.00 97.25 99 ARG A O 1
ATOM 777 N N .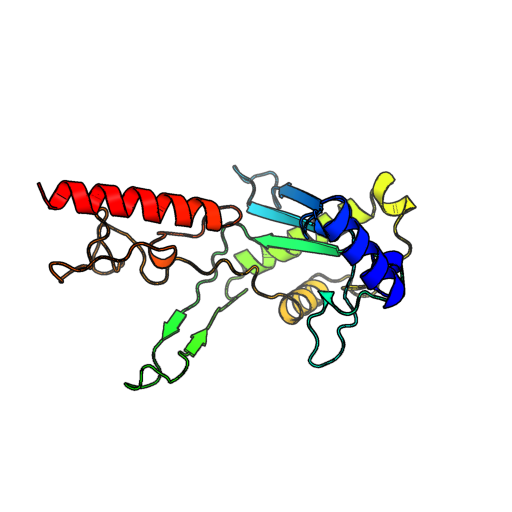 ASP A 1 100 ? 4.218 14.569 21.918 1.00 97.62 100 ASP A N 1
ATOM 778 C CA . ASP A 1 100 ? 5.321 13.680 21.589 1.00 97.62 100 ASP A CA 1
ATOM 779 C C . ASP A 1 100 ? 4.843 12.672 20.543 1.00 97.62 100 ASP A C 1
ATOM 781 O O . ASP A 1 100 ? 3.832 11.994 20.731 1.00 97.62 100 ASP A O 1
ATOM 785 N N . TYR A 1 101 ? 5.576 12.546 19.431 1.00 97.69 101 TYR A N 1
ATOM 786 C CA . TYR A 1 101 ? 5.218 11.561 18.409 1.00 97.69 101 TYR A CA 1
ATOM 787 C C . TYR A 1 101 ? 5.153 10.151 19.024 1.00 97.69 101 TYR A C 1
ATOM 789 O O . TYR A 1 101 ? 6.023 9.810 19.838 1.00 97.69 101 TYR A O 1
ATOM 797 N N . PRO A 1 102 ? 4.186 9.305 18.634 1.00 97.31 102 PRO A N 1
ATOM 798 C CA . PRO A 1 102 ? 4.143 7.922 19.088 1.00 97.31 102 PRO A CA 1
ATOM 799 C C . PRO A 1 102 ? 5.290 7.108 18.477 1.00 97.31 102 PRO A C 1
ATOM 801 O O . PRO A 1 102 ? 5.914 7.499 17.485 1.00 97.31 102 PRO A O 1
ATOM 804 N N . ARG A 1 103 ? 5.567 5.941 19.060 1.00 97.62 103 ARG A N 1
ATOM 805 C CA . ARG A 1 103 ? 6.384 4.911 18.416 1.00 97.62 103 ARG A CA 1
ATOM 806 C C . ARG A 1 103 ? 5.486 4.119 17.474 1.00 97.62 103 ARG A C 1
ATOM 808 O O . ARG A 1 103 ? 4.476 3.584 17.916 1.00 97.62 103 ARG A O 1
ATOM 815 N N . ILE A 1 104 ? 5.875 4.023 16.208 1.00 97.00 104 ILE A N 1
ATOM 816 C CA . ILE A 1 104 ? 5.195 3.193 15.211 1.00 97.00 104 ILE A CA 1
ATOM 817 C C . ILE A 1 104 ? 6.191 2.147 14.726 1.00 97.00 104 ILE A C 1
ATOM 819 O O . ILE A 1 104 ? 7.252 2.493 14.207 1.00 97.00 104 ILE A O 1
ATOM 823 N N . THR A 1 105 ? 5.836 0.877 14.884 1.00 96.56 105 THR A N 1
ATOM 824 C CA . THR A 1 105 ? 6.630 -0.256 14.408 1.00 96.56 105 THR A CA 1
ATOM 825 C C . THR A 1 105 ? 5.790 -1.013 13.386 1.00 96.56 105 THR A C 1
ATOM 827 O O . THR A 1 105 ? 4.869 -1.725 13.761 1.00 96.56 105 THR A O 1
ATOM 830 N N . ALA A 1 106 ? 6.074 -0.854 12.090 1.00 93.56 106 ALA A N 1
ATOM 831 C CA . ALA A 1 106 ? 5.256 -1.459 11.033 1.00 93.56 106 ALA A CA 1
ATOM 832 C C . ALA A 1 106 ? 5.432 -2.983 10.905 1.00 93.56 106 ALA A C 1
ATOM 834 O O . ALA A 1 106 ? 4.498 -3.661 10.493 1.00 93.56 106 ALA A O 1
ATOM 835 N N . ASN A 1 107 ? 6.619 -3.512 11.237 1.00 94.94 107 ASN A N 1
ATOM 836 C CA . ASN A 1 107 ? 6.968 -4.935 11.104 1.00 94.94 107 ASN A CA 1
ATOM 837 C C . ASN A 1 107 ? 6.706 -5.529 9.703 1.00 94.94 107 ASN A C 1
ATOM 839 O O . ASN A 1 107 ? 6.390 -6.709 9.588 1.00 94.94 107 ASN A O 1
ATOM 843 N N . ALA A 1 108 ? 6.835 -4.737 8.633 1.00 94.62 108 ALA A N 1
ATOM 844 C CA . ALA A 1 108 ? 6.671 -5.239 7.269 1.00 94.62 108 ALA A CA 1
ATOM 845 C C . ALA A 1 108 ? 7.655 -6.389 6.985 1.00 94.62 108 ALA A C 1
ATOM 847 O O . ALA A 1 108 ? 8.836 -6.284 7.323 1.00 94.62 108 ALA A O 1
ATOM 848 N N . TYR A 1 109 ? 7.1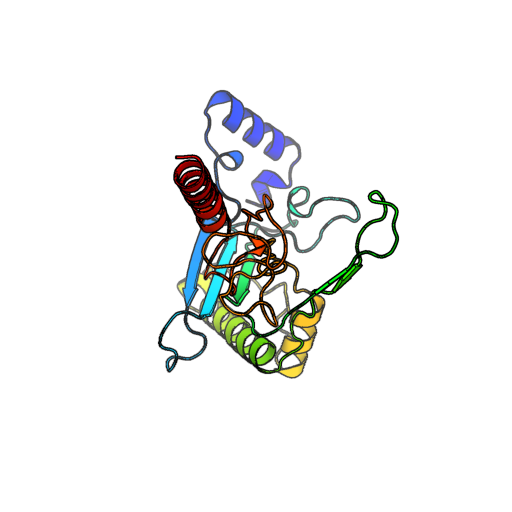70 -7.463 6.354 1.00 96.00 109 TYR A N 1
ATOM 849 C CA . TYR A 1 109 ? 7.941 -8.680 6.058 1.00 96.00 109 TYR A CA 1
ATOM 850 C C . TYR A 1 109 ? 8.471 -9.432 7.290 1.00 96.00 109 TYR A C 1
ATOM 852 O O . TYR A 1 109 ? 9.484 -10.131 7.204 1.00 96.00 109 TYR A O 1
ATOM 860 N N . SER A 1 110 ? 7.801 -9.298 8.437 1.00 97.00 110 SER A N 1
ATOM 861 C CA . SER A 1 110 ? 8.078 -10.089 9.643 1.00 97.00 110 SER A CA 1
ATOM 862 C C . SER A 1 110 ? 7.675 -11.563 9.527 1.00 97.00 110 SER A C 1
ATOM 864 O O . SER A 1 110 ? 8.103 -12.370 10.349 1.00 97.00 110 SER A O 1
ATOM 866 N N . THR A 1 111 ? 6.875 -11.931 8.523 1.00 98.00 111 THR A N 1
ATOM 867 C CA . THR A 1 111 ? 6.465 -13.314 8.255 1.00 98.00 111 THR A CA 1
ATOM 868 C C . THR A 1 111 ? 7.048 -13.808 6.932 1.00 98.00 111 THR A C 1
ATOM 870 O O . THR A 1 111 ? 7.210 -13.042 5.980 1.00 98.00 111 THR A O 1
ATOM 873 N N . ASN A 1 112 ? 7.331 -15.112 6.841 1.00 97.94 112 ASN A N 1
ATOM 874 C CA . ASN A 1 112 ? 7.781 -15.711 5.578 1.00 97.94 112 ASN A CA 1
ATOM 875 C C . ASN A 1 112 ? 6.684 -15.664 4.506 1.00 97.94 112 ASN A C 1
ATOM 877 O O . ASN A 1 112 ? 6.994 -15.435 3.346 1.00 97.94 112 ASN A O 1
ATOM 881 N N . ALA A 1 113 ? 5.409 -15.780 4.895 1.00 96.31 113 ALA A N 1
ATOM 882 C CA . ALA A 1 113 ? 4.287 -15.716 3.959 1.00 96.31 113 ALA A CA 1
ATOM 883 C C . ALA A 1 113 ? 4.271 -14.402 3.156 1.00 96.31 113 ALA A C 1
ATOM 885 O O . ALA A 1 113 ? 4.112 -14.427 1.938 1.00 96.31 113 ALA A O 1
ATOM 886 N N . ASP A 1 114 ? 4.508 -13.263 3.815 1.00 96.94 114 ASP A N 1
ATOM 887 C CA . ASP A 1 114 ? 4.517 -11.955 3.151 1.00 96.94 114 ASP A CA 1
ATOM 888 C C . ASP A 1 114 ? 5.749 -11.783 2.243 1.00 96.94 114 ASP A C 1
ATOM 890 O O . ASP A 1 114 ? 5.664 -11.152 1.186 1.00 96.94 114 ASP A O 1
ATOM 894 N N . VAL A 1 115 ? 6.889 -12.365 2.639 1.00 98.06 115 VAL A N 1
ATOM 895 C CA . VAL A 1 115 ? 8.138 -12.388 1.854 1.00 98.06 115 VAL A CA 1
ATOM 896 C C . VAL A 1 115 ? 7.963 -13.227 0.588 1.00 98.06 115 VAL A C 1
ATOM 898 O O . VAL A 1 115 ? 8.272 -12.749 -0.505 1.00 98.06 115 VAL A O 1
ATOM 901 N N . ASP A 1 116 ? 7.438 -14.444 0.724 1.00 97.44 116 ASP A N 1
ATOM 902 C CA . ASP A 1 116 ? 7.226 -15.383 -0.379 1.00 97.44 116 ASP A CA 1
ATOM 903 C C . ASP A 1 116 ? 6.197 -14.832 -1.377 1.00 97.44 116 ASP A C 1
ATOM 905 O O . ASP A 1 116 ? 6.396 -14.889 -2.595 1.00 97.44 116 ASP A O 1
ATOM 909 N N . GLU A 1 117 ? 5.120 -14.221 -0.871 1.00 97.19 117 GLU A N 1
ATOM 910 C CA . GLU A 1 117 ? 4.098 -13.579 -1.695 1.00 97.19 117 GLU A CA 1
ATOM 911 C C . GLU A 1 117 ? 4.666 -12.403 -2.505 1.00 97.19 117 GLU A C 1
ATOM 913 O O . GLU A 1 117 ? 4.409 -12.299 -3.709 1.00 97.19 117 GLU A O 1
ATOM 918 N N . MET A 1 118 ? 5.469 -11.536 -1.879 1.00 97.75 118 MET A N 1
ATOM 919 C CA . MET A 1 118 ? 6.101 -10.413 -2.576 1.00 97.75 118 MET A CA 1
ATOM 920 C C . MET A 1 118 ? 7.139 -10.887 -3.600 1.00 97.75 118 MET A C 1
ATOM 922 O O . MET A 1 118 ? 7.180 -10.370 -4.718 1.00 97.75 118 MET A O 1
ATOM 926 N N . LEU A 1 119 ? 7.935 -11.911 -3.276 1.00 98.19 119 LEU A N 1
ATOM 927 C CA . LEU A 1 119 ? 8.887 -12.504 -4.216 1.00 98.19 119 LEU A CA 1
ATOM 928 C C . LEU A 1 119 ? 8.178 -13.038 -5.471 1.00 98.19 119 LEU A C 1
ATOM 930 O O . LEU A 1 119 ? 8.607 -12.762 -6.596 1.00 98.19 119 LEU A O 1
ATOM 934 N N . ALA A 1 120 ? 7.070 -13.764 -5.294 1.00 97.81 120 ALA A N 1
ATOM 935 C CA . ALA A 1 120 ? 6.256 -14.247 -6.406 1.00 97.81 120 ALA A CA 1
ATOM 936 C C . ALA A 1 120 ? 5.694 -13.089 -7.250 1.00 97.81 120 ALA A C 1
ATOM 938 O O . ALA A 1 120 ? 5.721 -13.149 -8.483 1.00 97.81 120 ALA A O 1
ATOM 939 N N . ALA A 1 121 ? 5.245 -12.009 -6.606 1.00 97.62 121 ALA A N 1
ATOM 940 C CA . ALA A 1 121 ? 4.731 -10.823 -7.283 1.00 97.62 121 ALA A CA 1
ATOM 941 C C . ALA A 1 121 ? 5.800 -10.080 -8.102 1.00 97.62 121 ALA A C 1
ATOM 943 O O . ALA A 1 121 ? 5.543 -9.728 -9.253 1.00 97.62 121 ALA A O 1
ATOM 944 N N . VAL A 1 122 ? 7.013 -9.896 -7.569 1.00 97.25 122 VAL A N 1
ATOM 945 C CA . VAL A 1 122 ? 8.126 -9.260 -8.299 1.00 97.25 122 VAL A CA 1
ATOM 946 C C . VAL A 1 122 ? 8.510 -10.079 -9.534 1.00 97.25 122 VAL A C 1
ATOM 948 O O . VAL A 1 122 ? 8.631 -9.535 -10.634 1.00 97.25 122 VAL A O 1
ATOM 951 N N . LYS A 1 123 ? 8.615 -11.407 -9.394 1.00 97.31 123 LYS A N 1
ATOM 952 C CA . LYS A 1 123 ? 8.851 -12.308 -10.534 1.00 97.31 123 LYS A CA 1
ATOM 953 C C . LYS A 1 123 ? 7.736 -12.215 -11.576 1.00 97.31 123 LYS A C 1
ATOM 955 O O . LYS A 1 123 ? 8.008 -12.259 -12.774 1.00 97.31 123 LYS A O 1
ATOM 960 N N . PHE A 1 124 ? 6.485 -12.082 -11.141 1.00 96.50 124 PHE A N 1
ATOM 961 C CA . PHE A 1 124 ? 5.351 -11.918 -12.045 1.00 96.50 124 PHE A CA 1
ATOM 962 C C . PHE A 1 124 ? 5.395 -10.587 -12.808 1.00 96.50 124 PHE A C 1
ATOM 964 O O . PHE A 1 124 ? 5.173 -10.580 -14.016 1.00 96.50 124 PHE A O 1
ATOM 971 N N . VAL A 1 125 ? 5.763 -9.481 -12.156 1.00 95.69 125 VAL A N 1
ATOM 972 C CA . VAL A 1 125 ? 5.941 -8.186 -12.836 1.00 95.69 125 VAL A CA 1
ATOM 973 C C . VAL A 1 125 ? 7.037 -8.257 -13.896 1.00 95.69 125 VAL A C 1
ATOM 975 O O . VAL A 1 125 ? 6.829 -7.767 -15.002 1.00 95.69 125 VAL A O 1
ATOM 978 N N . ARG A 1 126 ? 8.157 -8.940 -13.626 1.00 96.69 126 ARG A N 1
ATOM 979 C CA . ARG A 1 126 ? 9.191 -9.180 -14.649 1.00 96.69 126 ARG A CA 1
ATOM 980 C C . ARG A 1 126 ? 8.675 -9.991 -15.837 1.00 96.69 126 ARG A C 1
ATOM 982 O O . ARG A 1 126 ? 9.028 -9.693 -16.972 1.00 96.69 126 ARG A O 1
ATOM 989 N N . LYS A 1 127 ? 7.792 -10.971 -15.606 1.00 95.81 127 LYS A N 1
ATOM 990 C CA . LYS A 1 127 ? 7.115 -11.688 -16.702 1.00 95.81 127 LYS A CA 1
ATOM 991 C C . LYS A 1 127 ? 6.223 -10.759 -17.524 1.00 95.81 127 LYS A C 1
ATOM 993 O O . LYS A 1 127 ? 6.257 -10.857 -18.742 1.00 95.81 127 LYS A O 1
ATOM 998 N N . ILE A 1 128 ? 5.458 -9.868 -16.882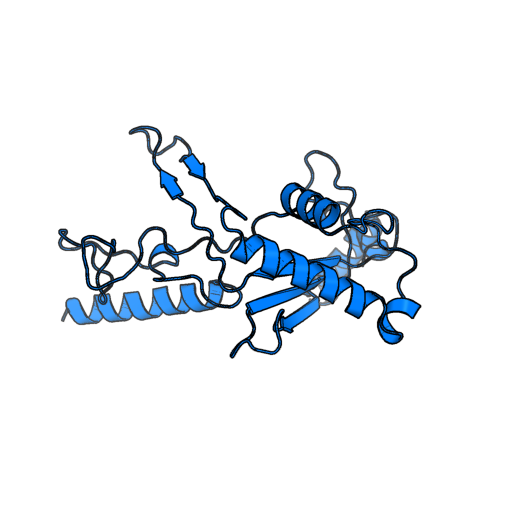 1.00 95.19 128 ILE A N 1
ATOM 999 C CA . ILE A 1 128 ? 4.647 -8.854 -17.581 1.00 95.19 128 ILE A CA 1
ATOM 1000 C C . ILE A 1 128 ? 5.546 -7.943 -18.423 1.00 95.19 128 ILE A C 1
ATOM 1002 O O . ILE A 1 128 ? 5.257 -7.728 -19.594 1.00 95.19 128 ILE A O 1
ATOM 1006 N N . ALA A 1 129 ? 6.645 -7.445 -17.851 1.00 95.75 129 ALA A N 1
ATOM 1007 C CA . ALA A 1 129 ? 7.594 -6.579 -18.547 1.00 95.75 129 ALA A CA 1
ATOM 1008 C C . ALA A 1 129 ? 8.224 -7.260 -19.777 1.00 95.75 129 ALA A C 1
ATOM 1010 O O . ALA A 1 129 ? 8.443 -6.608 -20.791 1.00 95.75 129 ALA A O 1
ATOM 1011 N N . ALA A 1 130 ? 8.456 -8.573 -19.715 1.00 96.38 130 ALA A N 1
ATOM 1012 C CA . ALA A 1 130 ? 9.002 -9.357 -20.821 1.00 96.38 130 ALA A CA 1
ATOM 1013 C C . ALA A 1 130 ? 7.968 -9.751 -21.899 1.00 96.38 130 ALA A C 1
ATOM 1015 O O . ALA A 1 130 ? 8.345 -10.342 -22.911 1.00 96.38 130 ALA A O 1
ATOM 1016 N N . MET A 1 131 ? 6.670 -9.476 -21.710 1.00 97.50 131 MET A N 1
ATOM 1017 C CA . MET A 1 131 ? 5.662 -9.752 -22.743 1.00 97.50 131 MET A CA 1
ATOM 1018 C C . MET A 1 131 ? 5.863 -8.828 -23.953 1.00 97.50 131 MET A C 1
ATOM 1020 O O . MET A 1 131 ? 6.166 -7.657 -23.738 1.00 97.50 131 MET A O 1
ATOM 1024 N N . PRO A 1 132 ? 5.613 -9.277 -25.202 1.00 97.75 132 PRO A N 1
ATOM 1025 C CA . PRO A 1 132 ? 5.915 -8.496 -26.410 1.00 97.75 132 PRO A CA 1
ATOM 1026 C C . PRO A 1 132 ? 5.393 -7.052 -26.381 1.00 97.75 132 PRO A C 1
ATOM 1028 O O . PRO A 1 132 ? 6.154 -6.118 -26.602 1.00 97.75 132 PRO A O 1
ATOM 1031 N N . ALA A 1 133 ? 4.133 -6.859 -25.978 1.00 95.75 133 ALA A N 1
ATOM 1032 C CA . ALA A 1 133 ? 3.504 -5.537 -25.903 1.00 95.75 133 ALA A CA 1
ATOM 1033 C C . ALA A 1 133 ? 4.168 -4.568 -24.904 1.00 95.75 133 ALA A C 1
ATOM 1035 O O . ALA A 1 133 ? 4.016 -3.357 -25.034 1.00 95.75 133 ALA A O 1
ATOM 1036 N N . MET A 1 134 ? 4.869 -5.089 -23.893 1.00 95.75 134 MET A N 1
ATOM 1037 C CA . MET A 1 134 ? 5.618 -4.289 -22.920 1.00 95.75 134 MET A CA 1
ATOM 1038 C C . MET A 1 134 ? 7.095 -4.188 -23.300 1.00 95.75 134 MET A C 1
ATOM 1040 O O . MET A 1 134 ? 7.671 -3.109 -23.217 1.00 95.75 134 MET A O 1
ATOM 1044 N N . ALA A 1 135 ? 7.700 -5.289 -23.746 1.00 96.38 135 ALA A N 1
ATOM 1045 C CA . ALA A 1 135 ? 9.113 -5.360 -24.095 1.00 96.38 135 ALA A CA 1
ATOM 1046 C C . ALA A 1 135 ? 9.485 -4.386 -25.225 1.00 96.38 135 ALA A C 1
ATOM 1048 O O . ALA A 1 135 ? 10.566 -3.812 -25.195 1.00 96.38 135 ALA A O 1
ATOM 1049 N N . GLU A 1 136 ? 8.577 -4.132 -26.174 1.00 97.00 136 GLU A N 1
ATOM 1050 C CA . GLU A 1 136 ? 8.781 -3.151 -27.253 1.00 97.00 136 GLU A CA 1
ATOM 1051 C C . GLU A 1 136 ? 8.974 -1.706 -26.757 1.00 97.00 136 GLU A C 1
ATOM 1053 O O . GLU A 1 136 ? 9.559 -0.889 -27.467 1.00 97.00 136 GLU A O 1
ATOM 1058 N N . VAL A 1 137 ? 8.494 -1.373 -25.552 1.00 95.00 137 VAL A N 1
ATOM 1059 C CA . VAL A 1 137 ? 8.562 -0.015 -24.979 1.00 95.00 137 VAL A CA 1
ATOM 1060 C C . VAL A 1 137 ? 9.487 0.091 -23.763 1.00 95.00 137 VAL A C 1
ATOM 1062 O O . VAL A 1 137 ? 9.552 1.150 -23.136 1.00 95.00 137 VAL A O 1
ATOM 1065 N N . ILE A 1 138 ? 10.188 -0.989 -23.406 1.00 96.00 138 ILE A N 1
ATOM 1066 C CA . ILE A 1 138 ? 11.118 -1.040 -22.273 1.00 96.00 138 ILE A CA 1
ATOM 1067 C C . ILE A 1 138 ? 12.539 -1.166 -22.812 1.00 96.00 138 ILE A C 1
ATOM 1069 O O . ILE A 1 138 ? 12.909 -2.193 -23.369 1.00 96.00 138 ILE A O 1
ATOM 1073 N N . GLU A 1 139 ? 13.345 -0.130 -22.598 1.00 94.75 139 GLU A N 1
ATOM 1074 C CA . GLU A 1 139 ? 14.779 -0.172 -22.898 1.00 94.75 139 GLU A CA 1
ATOM 1075 C C . GLU A 1 139 ? 15.539 -0.991 -21.845 1.00 94.75 139 GLU A C 1
ATOM 1077 O O . GLU A 1 139 ? 16.294 -1.900 -22.183 1.00 94.75 139 GLU A O 1
ATOM 1082 N N . GLU A 1 140 ? 15.294 -0.721 -20.560 1.00 93.88 140 GLU A N 1
ATOM 1083 C CA . GLU A 1 140 ? 15.911 -1.446 -19.451 1.00 93.88 140 GLU A CA 1
ATOM 1084 C C . GLU A 1 140 ? 15.050 -1.436 -18.177 1.00 93.88 140 GLU A C 1
ATOM 1086 O O . GLU A 1 140 ? 14.223 -0.548 -17.949 1.00 93.88 140 GLU A O 1
ATOM 1091 N N . GLU A 1 141 ? 15.269 -2.426 -17.307 1.00 94.75 141 GLU A N 1
ATOM 1092 C CA . GLU A 1 141 ? 14.777 -2.400 -15.927 1.00 94.75 141 GLU A CA 1
ATOM 1093 C C . GLU A 1 141 ? 15.749 -1.575 -15.073 1.00 94.75 141 GLU A C 1
ATOM 1095 O O . GLU A 1 141 ? 16.883 -1.989 -14.856 1.00 94.75 141 GLU A O 1
ATOM 1100 N N . VAL A 1 142 ? 15.307 -0.428 -14.550 1.00 93.44 142 VAL A N 1
ATOM 1101 C CA . VAL A 1 142 ? 16.158 0.433 -13.704 1.00 93.44 142 VAL A CA 1
ATOM 1102 C C . VAL A 1 142 ? 16.242 -0.087 -12.264 1.00 93.44 142 VAL A C 1
ATOM 1104 O O . VAL A 1 142 ? 17.310 -0.087 -11.659 1.00 93.44 142 VAL A O 1
ATOM 1107 N N . LEU A 1 143 ? 15.113 -0.522 -11.694 1.00 91.56 143 LEU A N 1
ATOM 1108 C CA . LEU A 1 143 ? 15.025 -1.080 -10.343 1.00 91.56 143 LEU A CA 1
ATOM 1109 C C . LEU A 1 143 ? 14.198 -2.371 -10.358 1.00 91.56 143 LEU A C 1
ATOM 1111 O O . LEU A 1 143 ? 13.088 -2.349 -10.891 1.00 91.56 143 LEU A O 1
ATOM 1115 N N . PRO A 1 144 ? 14.664 -3.456 -9.718 1.00 93.25 144 PRO A N 1
ATOM 1116 C CA . PRO A 1 144 ? 15.960 -3.608 -9.037 1.00 93.25 144 PRO A CA 1
ATOM 1117 C C . PRO A 1 144 ? 17.178 -3.659 -9.974 1.00 93.25 144 PRO A C 1
ATOM 1119 O O . PRO A 1 144 ? 18.308 -3.565 -9.503 1.00 93.25 144 PRO A O 1
ATOM 1122 N N . GLY A 1 145 ? 16.951 -3.796 -11.279 1.00 93.25 145 GLY A N 1
ATOM 1123 C CA . GLY A 1 145 ? 17.998 -3.900 -12.286 1.00 93.25 145 GLY A CA 1
ATOM 1124 C C . GLY A 1 145 ? 18.257 -5.343 -12.737 1.00 93.25 145 GLY A C 1
ATOM 1125 O O . GLY A 1 145 ? 18.021 -6.292 -11.979 1.00 93.25 145 GLY A O 1
ATOM 1126 N N . PRO A 1 146 ? 18.793 -5.533 -13.957 1.00 93.19 146 PRO A N 1
ATOM 1127 C CA . PRO A 1 146 ? 18.932 -6.849 -14.588 1.00 93.19 146 PRO A CA 1
ATOM 1128 C C . PRO A 1 146 ? 19.959 -7.771 -13.911 1.00 93.19 146 PRO A C 1
ATOM 1130 O O . PRO A 1 146 ? 19.928 -8.987 -14.118 1.00 93.19 146 PRO A O 1
ATOM 1133 N N . SER A 1 147 ? 20.870 -7.218 -13.103 1.00 96.00 147 SER A N 1
ATOM 1134 C CA . SER A 1 147 ? 21.869 -7.982 -12.343 1.00 96.00 147 SER A CA 1
ATOM 1135 C C . SER A 1 147 ? 21.291 -8.669 -11.102 1.00 96.00 147 SER A C 1
ATOM 1137 O O . SER A 1 147 ? 21.864 -9.643 -10.622 1.00 96.00 147 SER A O 1
ATOM 1139 N N . ILE A 1 148 ? 20.148 -8.203 -10.594 1.00 97.00 148 ILE A N 1
ATOM 1140 C CA . ILE A 1 148 ? 19.482 -8.764 -9.416 1.00 97.00 148 ILE A CA 1
ATOM 1141 C C . ILE A 1 148 ? 18.598 -9.920 -9.879 1.00 97.00 148 ILE A C 1
ATOM 1143 O O . ILE A 1 148 ? 17.469 -9.702 -10.321 1.00 97.00 148 ILE A O 1
ATOM 1147 N N . GLN A 1 149 ? 19.108 -11.150 -9.833 1.00 95.25 149 GLN A N 1
ATOM 1148 C CA . GLN A 1 149 ? 18.420 -12.312 -10.415 1.00 95.25 149 GLN A CA 1
ATOM 1149 C C . GLN A 1 149 ? 18.015 -13.368 -9.396 1.00 95.25 149 GLN A C 1
ATOM 1151 O O . GLN A 1 149 ? 16.960 -13.982 -9.561 1.00 95.25 149 GLN A O 1
ATOM 1156 N N . SER A 1 150 ? 18.831 -13.592 -8.364 1.00 98.31 150 SER A N 1
ATOM 1157 C CA . SER A 1 150 ? 18.535 -14.630 -7.384 1.00 98.31 150 SER A CA 1
ATOM 1158 C C . SER A 1 150 ? 17.373 -14.223 -6.478 1.00 98.31 150 SER A C 1
ATOM 1160 O O . SER A 1 150 ? 17.122 -13.041 -6.235 1.00 98.31 150 SER A O 1
ATOM 1162 N N . ASP A 1 151 ? 16.674 -15.218 -5.935 1.00 98.56 151 ASP A N 1
ATOM 1163 C CA . ASP A 1 151 ? 15.586 -14.992 -4.982 1.00 98.56 151 ASP A CA 1
ATOM 1164 C C . ASP A 1 151 ? 16.073 -14.226 -3.750 1.00 98.56 151 ASP A C 1
ATOM 1166 O O . ASP A 1 151 ? 15.383 -13.331 -3.267 1.00 98.56 151 ASP A O 1
ATOM 1170 N N . ALA A 1 152 ? 17.288 -14.526 -3.284 1.00 98.50 152 ALA A N 1
ATOM 1171 C CA . ALA A 1 152 ? 17.908 -13.834 -2.162 1.00 98.50 152 ALA A CA 1
ATOM 1172 C C . ALA A 1 152 ? 18.149 -12.346 -2.466 1.00 98.50 152 ALA A C 1
ATOM 1174 O O . ALA A 1 152 ? 17.813 -11.498 -1.636 1.00 98.50 152 ALA A O 1
ATOM 1175 N N . ASP A 1 153 ? 18.658 -12.023 -3.661 1.00 98.06 153 ASP A N 1
ATOM 1176 C CA . ASP A 1 153 ? 18.913 -10.632 -4.056 1.00 98.06 153 ASP A CA 1
ATOM 1177 C C . ASP A 1 153 ? 17.601 -9.855 -4.220 1.00 98.06 153 ASP A C 1
ATOM 1179 O O . ASP A 1 153 ? 17.485 -8.717 -3.762 1.00 98.06 153 ASP A O 1
ATOM 1183 N N . LEU A 1 154 ? 16.580 -10.483 -4.814 1.00 98.31 154 LEU A N 1
ATOM 1184 C CA . LEU A 1 154 ? 15.242 -9.902 -4.941 1.00 98.31 154 LEU A CA 1
ATOM 1185 C C . LEU A 1 154 ? 14.620 -9.605 -3.574 1.00 98.31 154 LEU A C 1
ATOM 1187 O O . LEU A 1 154 ? 14.082 -8.516 -3.370 1.00 98.31 154 LEU A O 1
ATOM 1191 N N . ILE A 1 155 ? 14.725 -10.546 -2.629 1.00 98.50 155 ILE A N 1
ATOM 1192 C CA . ILE A 1 155 ? 14.249 -10.363 -1.252 1.00 98.50 155 ILE A CA 1
ATOM 1193 C C . ILE A 1 155 ? 14.973 -9.207 -0.569 1.00 98.50 155 ILE A C 1
ATOM 1195 O O . ILE A 1 155 ? 14.337 -8.368 0.077 1.00 98.50 155 ILE A O 1
ATOM 1199 N N . GLN A 1 156 ? 16.297 -9.143 -0.698 1.00 97.81 156 GLN A N 1
ATOM 1200 C CA . GLN A 1 156 ? 17.082 -8.063 -0.112 1.00 97.81 156 GLN A CA 1
ATOM 1201 C C . GLN A 1 156 ? 16.684 -6.701 -0.695 1.00 97.81 156 GLN A C 1
ATOM 1203 O O . GLN A 1 156 ? 16.523 -5.733 0.055 1.00 97.81 156 GLN A O 1
ATOM 1208 N N . ASP A 1 157 ? 16.487 -6.630 -2.010 1.00 96.31 157 ASP A N 1
ATOM 1209 C CA . ASP A 1 157 ? 16.082 -5.410 -2.694 1.00 96.31 157 ASP A CA 1
ATOM 1210 C C . ASP A 1 157 ? 14.702 -4.918 -2.233 1.00 96.31 157 ASP A C 1
ATOM 1212 O O . ASP A 1 157 ? 14.583 -3.778 -1.765 1.00 96.31 157 ASP A O 1
ATOM 1216 N N . PHE A 1 158 ? 13.661 -5.759 -2.294 1.00 95.88 158 PHE A N 1
ATOM 1217 C CA . PHE A 1 158 ? 12.329 -5.283 -1.926 1.00 95.88 158 PHE A CA 1
ATOM 1218 C C . PHE A 1 158 ? 12.237 -4.959 -0.434 1.00 95.88 158 PHE A C 1
ATOM 1220 O O . PHE A 1 158 ? 11.538 -4.014 -0.075 1.00 95.88 158 PHE A O 1
ATOM 1227 N N . ARG A 1 159 ? 12.981 -5.642 0.449 1.00 95.69 159 ARG A N 1
ATOM 1228 C CA . ARG A 1 159 ? 13.054 -5.266 1.874 1.00 95.69 159 ARG A CA 1
ATOM 1229 C C . ARG A 1 159 ? 13.658 -3.880 2.078 1.00 95.69 159 ARG A C 1
ATOM 1231 O O . ARG A 1 159 ? 13.225 -3.158 2.970 1.00 95.69 159 ARG A O 1
ATOM 1238 N N . LYS A 1 160 ? 14.630 -3.495 1.248 1.00 93.62 160 LYS A N 1
ATOM 1239 C CA . LYS A 1 160 ? 15.277 -2.179 1.309 1.00 93.62 160 LYS A CA 1
ATOM 1240 C C . LYS A 1 160 ? 14.406 -1.066 0.722 1.00 93.62 160 LYS A C 1
ATOM 1242 O O . LYS A 1 160 ? 14.456 0.058 1.214 1.00 93.62 160 LYS A O 1
ATOM 1247 N N . ARG A 1 161 ? 13.653 -1.353 -0.345 1.00 89.81 161 ARG A N 1
ATOM 1248 C CA . ARG A 1 161 ? 12.913 -0.334 -1.113 1.00 89.81 161 ARG A CA 1
ATOM 1249 C C . ARG A 1 161 ? 11.437 -0.206 -0.759 1.00 89.81 161 ARG A C 1
ATOM 1251 O O . ARG A 1 161 ? 10.830 0.805 -1.104 1.00 89.81 161 ARG A O 1
ATOM 1258 N N . SER A 1 162 ? 10.842 -1.219 -0.136 1.00 92.56 162 SER A N 1
ATOM 1259 C CA . SER A 1 162 ? 9.415 -1.180 0.184 1.00 92.56 162 SER A CA 1
ATOM 1260 C C . SER A 1 162 ? 9.096 -0.059 1.163 1.00 92.56 162 SER A C 1
ATOM 1262 O O . SER A 1 162 ? 9.819 0.184 2.126 1.00 92.56 162 SER A O 1
ATOM 1264 N N . GLY A 1 163 ? 7.962 0.589 0.926 1.00 90.31 163 GLY A N 1
ATOM 1265 C CA . GLY A 1 163 ? 7.385 1.593 1.804 1.00 90.31 163 GLY A CA 1
ATOM 1266 C C . GLY A 1 163 ? 5.902 1.328 2.020 1.00 90.31 163 GLY A C 1
ATOM 1267 O O . GLY A 1 163 ? 5.333 0.369 1.501 1.00 90.31 163 GLY A O 1
ATOM 1268 N N . THR A 1 164 ? 5.265 2.198 2.795 1.00 89.50 164 THR A N 1
ATOM 1269 C CA . THR A 1 164 ? 3.817 2.135 2.987 1.00 89.50 164 THR A CA 1
ATOM 1270 C C . THR A 1 164 ? 3.075 2.647 1.753 1.00 89.50 164 THR A C 1
ATOM 1272 O O . THR A 1 164 ? 3.474 3.637 1.143 1.00 89.50 164 THR A O 1
ATOM 1275 N N . VAL A 1 165 ? 1.946 2.011 1.437 1.00 90.50 165 VAL A N 1
ATOM 1276 C CA . VAL A 1 165 ? 0.929 2.543 0.511 1.00 90.50 165 VAL A CA 1
ATOM 1277 C C . VAL A 1 165 ? -0.097 3.436 1.224 1.00 90.50 165 VAL A C 1
ATOM 1279 O O . VAL A 1 165 ? -1.119 3.786 0.648 1.00 90.50 165 VAL A O 1
ATOM 1282 N N . TYR A 1 166 ? 0.186 3.821 2.474 1.00 92.00 166 TYR A N 1
ATOM 1283 C CA . TYR A 1 166 ? -0.615 4.726 3.305 1.00 92.00 166 TYR A CA 1
ATOM 1284 C C . TYR A 1 166 ? -1.994 4.183 3.702 1.00 92.00 166 TYR A C 1
ATOM 1286 O O . TYR A 1 166 ? -2.945 4.946 3.860 1.00 92.00 166 TYR A O 1
ATOM 1294 N N . HIS A 1 167 ? -2.093 2.870 3.927 1.00 95.12 167 HIS A N 1
ATOM 1295 C CA . HIS A 1 167 ? -3.319 2.204 4.383 1.00 95.12 167 HIS A CA 1
ATOM 1296 C C . HIS A 1 167 ? -3.186 1.530 5.772 1.00 95.12 167 HIS A C 1
ATOM 1298 O O . HIS A 1 167 ? -3.546 0.361 5.899 1.00 95.12 167 HIS A O 1
ATOM 1304 N N . PRO A 1 168 ? -2.649 2.186 6.825 1.00 95.38 168 PRO A N 1
ATOM 1305 C CA . PRO A 1 168 ? -2.642 1.591 8.162 1.00 95.38 168 PRO A CA 1
ATOM 1306 C C . PRO A 1 168 ? -4.072 1.464 8.705 1.00 95.38 168 PRO A C 1
ATOM 1308 O O . PRO A 1 168 ? -4.873 2.390 8.582 1.00 95.38 168 PRO A O 1
ATOM 1311 N N . VAL A 1 169 ? -4.379 0.318 9.311 1.00 97.38 169 VAL A N 1
ATOM 1312 C CA . VAL A 1 169 ? -5.707 -0.039 9.833 1.00 97.38 169 VAL A CA 1
ATOM 1313 C C . VAL A 1 169 ? -5.571 -0.914 11.085 1.00 97.38 169 VAL A C 1
ATOM 1315 O O . VAL A 1 169 ? -4.463 -1.284 11.472 1.00 97.38 169 VAL A O 1
ATOM 1318 N N . SER A 1 170 ? -6.698 -1.262 11.705 1.00 97.31 170 SER A N 1
ATOM 1319 C CA . SER A 1 170 ? -6.805 -2.328 12.720 1.00 97.31 170 SER A CA 1
ATOM 1320 C C . SER A 1 170 ? -6.178 -2.071 14.102 1.00 97.31 170 SER A C 1
ATOM 1322 O O . SER A 1 170 ? -6.187 -2.968 14.946 1.00 97.31 170 SER A O 1
ATOM 1324 N N . THR A 1 171 ? -5.667 -0.870 14.396 1.00 97.69 171 THR A N 1
ATOM 1325 C CA . THR A 1 171 ? -5.041 -0.552 15.700 1.00 97.69 171 THR A CA 1
ATOM 1326 C C . THR A 1 171 ? -6.028 -0.473 16.871 1.00 97.69 171 THR A C 1
ATOM 1328 O O . THR A 1 171 ? -5.616 -0.592 18.021 1.00 97.69 171 THR A O 1
ATOM 1331 N N . CYS A 1 172 ? -7.325 -0.320 16.596 1.00 98.19 172 CYS A N 1
ATOM 1332 C CA . CYS A 1 172 ? -8.420 -0.395 17.564 1.00 98.19 172 CYS A CA 1
ATOM 1333 C C . CYS A 1 172 ? -9.474 -1.411 17.100 1.00 98.19 172 CYS A C 1
ATOM 1335 O O . CYS A 1 172 ? -10.671 -1.130 17.115 1.00 98.19 172 CYS A O 1
ATOM 1337 N N . ARG A 1 173 ? -9.004 -2.588 16.663 1.00 98.00 173 ARG A N 1
ATOM 1338 C CA . ARG A 1 173 ? -9.789 -3.691 16.089 1.00 98.00 173 ARG A CA 1
ATOM 1339 C C . ARG A 1 173 ? -11.169 -3.864 16.733 1.00 98.00 173 ARG A C 1
ATOM 1341 O O . ARG A 1 173 ? -11.278 -4.019 17.950 1.00 98.00 173 ARG A O 1
ATOM 1348 N N . MET A 1 174 ? -12.191 -3.953 15.887 1.00 98.50 174 MET A N 1
ATOM 1349 C CA . MET A 1 174 ? -13.544 -4.363 16.251 1.00 98.50 174 MET A CA 1
ATOM 1350 C C . MET A 1 174 ? -13.644 -5.881 16.442 1.00 98.50 174 MET A C 1
ATOM 1352 O O . MET A 1 174 ? -13.124 -6.655 15.635 1.00 98.50 174 MET A O 1
ATOM 1356 N N . GLY A 1 175 ? -14.369 -6.315 17.472 1.00 98.12 175 GLY A N 1
ATOM 1357 C CA . GLY A 1 175 ? -14.672 -7.722 17.719 1.00 98.12 175 GLY A CA 1
ATOM 1358 C C . GLY A 1 175 ? -15.524 -7.946 18.976 1.00 98.12 175 GLY A C 1
ATOM 1359 O O . GLY A 1 175 ? -15.593 -7.074 19.841 1.00 98.12 175 GLY A O 1
ATOM 1360 N N . PRO A 1 176 ? -16.189 -9.110 19.094 1.00 97.19 176 PRO A N 1
ATOM 1361 C CA . PRO A 1 176 ? -17.062 -9.412 20.232 1.00 97.19 176 PRO A CA 1
ATOM 1362 C C . PRO A 1 176 ? -16.296 -9.710 21.531 1.00 97.19 176 PRO A C 1
ATOM 1364 O O . PRO A 1 176 ? -16.863 -9.593 22.611 1.00 97.19 176 PRO A O 1
ATOM 1367 N N . ASP A 1 177 ? -15.026 -10.107 21.431 1.00 97.12 177 ASP A N 1
ATOM 1368 C CA . ASP A 1 177 ? -14.183 -10.506 22.558 1.00 97.12 177 ASP A CA 1
ATOM 1369 C C . ASP A 1 177 ? -13.279 -9.348 23.006 1.00 97.12 177 ASP A C 1
ATOM 1371 O O . ASP A 1 177 ? -12.309 -9.005 22.325 1.00 97.12 177 ASP A O 1
ATOM 1375 N N . ALA A 1 178 ? -13.580 -8.781 24.175 1.00 96.88 178 ALA A N 1
ATOM 1376 C CA . ALA A 1 178 ? -12.837 -7.674 24.777 1.00 96.88 178 ALA A CA 1
ATOM 1377 C C . ALA A 1 178 ? -11.365 -8.005 25.094 1.00 96.88 178 ALA A C 1
ATOM 1379 O O . ALA A 1 178 ? -10.557 -7.094 25.250 1.00 96.88 178 ALA A O 1
ATOM 1380 N N . SER A 1 179 ? -10.977 -9.286 25.164 1.00 96.56 179 SER A N 1
ATOM 1381 C CA . SER A 1 179 ? -9.570 -9.671 25.355 1.00 96.56 179 SER A CA 1
ATOM 1382 C C . SER A 1 179 ? -8.733 -9.551 24.074 1.00 96.56 179 SER A C 1
ATOM 1384 O O . SER A 1 179 ? -7.503 -9.593 24.126 1.00 96.56 179 SER A O 1
ATOM 1386 N N . ARG A 1 180 ? -9.384 -9.395 22.910 1.00 95.25 180 ARG A N 1
ATOM 1387 C CA . ARG A 1 180 ? -8.741 -9.376 21.582 1.00 95.25 180 ARG A CA 1
ATOM 1388 C C . ARG A 1 180 ? -9.163 -8.203 20.695 1.00 95.25 180 ARG A C 1
ATOM 1390 O O . ARG A 1 180 ? -8.653 -8.083 19.577 1.00 95.25 180 ARG A O 1
ATOM 1397 N N . ALA A 1 181 ? -10.091 -7.373 21.158 1.00 98.00 181 ALA A N 1
ATOM 1398 C CA . ALA A 1 181 ? -10.660 -6.247 20.432 1.00 98.00 181 ALA A CA 1
ATOM 1399 C C . ALA A 1 181 ? -10.778 -5.015 21.336 1.00 98.00 181 ALA A C 1
ATOM 1401 O O . ALA A 1 181 ? -10.946 -5.132 22.546 1.00 98.00 181 ALA A O 1
ATOM 1402 N N . VAL A 1 182 ? -10.715 -3.832 20.728 1.00 98.62 182 VAL A N 1
ATOM 1403 C CA . VAL A 1 182 ? -10.852 -2.545 21.426 1.00 98.62 182 VAL A CA 1
ATOM 1404 C C . VAL A 1 182 ? -12.301 -2.075 21.420 1.00 98.62 182 VAL A C 1
ATOM 1406 O O . VAL A 1 182 ? -12.770 -1.538 22.422 1.00 98.62 182 VAL A O 1
ATOM 1409 N N . VAL A 1 183 ? -13.021 -2.311 20.319 1.00 98.75 183 VAL A N 1
ATOM 1410 C CA . VAL A 1 183 ? -14.439 -1.959 20.199 1.00 98.75 183 VAL A CA 1
ATOM 1411 C C . VAL A 1 183 ? -15.319 -3.169 19.913 1.00 98.75 183 VAL A C 1
ATOM 1413 O O . VAL A 1 183 ? -14.887 -4.138 19.284 1.00 98.75 183 VAL A O 1
ATOM 1416 N N . ASP A 1 184 ? -16.567 -3.112 20.360 1.00 98.00 184 ASP A N 1
ATOM 1417 C CA . ASP A 1 184 ? -17.589 -4.115 20.067 1.00 98.00 184 ASP A CA 1
ATOM 1418 C C . ASP A 1 184 ? -18.194 -3.934 18.652 1.00 98.00 184 ASP A C 1
ATOM 1420 O O . ASP A 1 184 ? -17.895 -2.953 17.967 1.00 98.00 184 ASP A O 1
ATOM 1424 N N . PRO A 1 185 ? -19.074 -4.841 18.176 1.00 97.19 185 PRO A N 1
ATOM 1425 C CA . PRO A 1 185 ? -19.747 -4.689 16.880 1.00 97.19 185 PRO A CA 1
ATOM 1426 C C . PRO A 1 185 ? -20.660 -3.455 16.738 1.00 97.19 185 PRO A C 1
ATOM 1428 O O . PRO A 1 185 ? -21.096 -3.155 15.628 1.00 97.19 185 PRO A O 1
ATOM 1431 N N . ARG A 1 186 ? -20.962 -2.736 17.831 1.00 97.19 186 ARG A N 1
ATOM 1432 C CA . ARG A 1 186 ? -21.636 -1.424 17.817 1.00 97.19 186 ARG A CA 1
ATOM 1433 C C . ARG A 1 186 ? -20.638 -0.257 17.867 1.00 97.19 186 ARG A C 1
ATOM 1435 O O . ARG A 1 186 ? -21.052 0.891 18.011 1.00 97.19 186 ARG A O 1
ATOM 1442 N N . LEU A 1 187 ? -19.344 -0.531 17.697 1.00 98.31 187 LEU A N 1
ATOM 1443 C CA . LEU A 1 187 ? -18.231 0.423 17.698 1.00 98.31 187 LEU A CA 1
ATOM 1444 C C . LEU A 1 187 ? -17.961 1.082 19.055 1.00 98.31 187 LEU A C 1
ATOM 1446 O O . LEU A 1 187 ? -17.267 2.099 19.118 1.00 98.31 187 LEU A O 1
ATOM 1450 N N . ARG A 1 188 ? -18.504 0.521 20.140 1.00 98.31 188 ARG A N 1
ATOM 1451 C CA . ARG A 1 188 ? -18.329 1.020 21.510 1.00 98.31 188 ARG A CA 1
ATOM 1452 C C . ARG A 1 188 ? -17.045 0.465 22.093 1.00 98.31 188 ARG A C 1
ATOM 1454 O O . ARG A 1 188 ? -16.764 -0.717 21.917 1.00 98.31 188 ARG A O 1
ATOM 1461 N N . VAL A 1 189 ? -16.279 1.301 22.785 1.00 98.69 189 VAL A N 1
ATOM 1462 C CA . VAL A 1 189 ? -15.056 0.849 23.457 1.00 98.69 189 VAL A CA 1
ATOM 1463 C C . VAL A 1 189 ? -15.430 -0.106 24.587 1.00 98.69 189 VAL A C 1
ATOM 1465 O O . VAL A 1 189 ? -16.267 0.216 25.429 1.00 98.69 189 VAL A O 1
ATOM 1468 N N . HIS A 1 190 ? -14.818 -1.289 24.609 1.00 98.56 190 HIS A N 1
ATOM 1469 C CA . HIS A 1 190 ? -15.082 -2.275 25.656 1.00 98.56 190 HIS A CA 1
ATOM 1470 C C . HIS A 1 190 ? -14.747 -1.703 27.040 1.00 98.56 190 HIS A C 1
ATOM 1472 O O . HIS A 1 190 ? -13.689 -1.113 27.242 1.00 98.56 190 HIS A O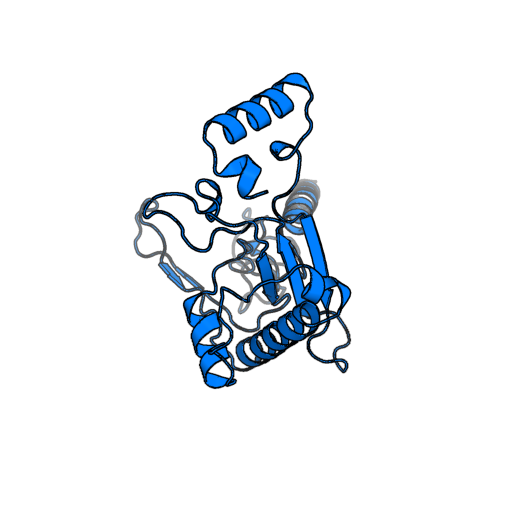 1
ATOM 1478 N N . GLY A 1 191 ? -15.655 -1.886 28.002 1.00 97.50 191 GLY A N 1
ATOM 1479 C CA . GLY A 1 191 ? -15.476 -1.428 29.384 1.00 97.50 191 GLY A CA 1
ATOM 1480 C C . GLY A 1 191 ? -15.681 0.074 29.617 1.00 97.50 191 GLY A C 1
ATOM 1481 O O . GLY A 1 191 ? -15.511 0.518 30.749 1.00 97.50 191 GLY A O 1
ATOM 1482 N N . LEU A 1 192 ? -16.057 0.850 28.592 1.00 97.69 192 LEU A N 1
ATOM 1483 C CA . LEU A 1 192 ? -16.356 2.276 28.719 1.00 97.69 192 LEU A CA 1
ATOM 1484 C C . LEU A 1 192 ? -17.739 2.608 28.155 1.00 97.69 192 LEU A C 1
ATOM 1486 O O . LEU A 1 192 ? -18.126 2.155 27.079 1.00 97.69 192 LEU A O 1
ATOM 1490 N N . GLU A 1 193 ? -18.471 3.455 28.871 1.00 95.44 193 GLU A N 1
ATOM 1491 C CA . GLU A 1 193 ? -19.751 3.994 28.416 1.00 95.44 193 GLU A CA 1
ATOM 1492 C C . GLU A 1 193 ? -19.549 5.301 27.641 1.00 95.44 193 GLU A C 1
ATOM 1494 O O . GLU A 1 193 ? -18.602 6.051 27.879 1.00 95.44 193 GLU A O 1
ATOM 1499 N N . GLY A 1 194 ? -20.439 5.582 26.685 1.00 94.75 194 GLY A N 1
ATOM 1500 C CA . GLY A 1 194 ? -20.449 6.852 25.950 1.00 94.75 194 GLY A CA 1
ATOM 1501 C C . GLY A 1 194 ? -19.261 7.096 25.007 1.00 94.75 194 GLY A C 1
ATOM 1502 O O . GLY A 1 194 ? -19.174 8.179 24.433 1.00 94.75 194 GLY A O 1
ATOM 1503 N N . LEU A 1 195 ? -18.366 6.118 24.809 1.00 98.06 195 LEU A N 1
ATOM 1504 C CA . LEU A 1 195 ? -17.185 6.247 23.950 1.00 98.06 195 LEU A CA 1
ATOM 1505 C C . LEU A 1 195 ? -17.201 5.249 22.786 1.00 98.06 195 LEU A C 1
ATOM 1507 O O . LEU A 1 195 ? -17.458 4.057 22.962 1.00 98.06 195 LEU A O 1
ATOM 1511 N N . ARG A 1 196 ? -16.877 5.740 21.584 1.00 98.50 196 ARG A N 1
ATOM 1512 C CA . ARG A 1 196 ? -16.794 4.958 20.343 1.00 98.50 196 ARG A CA 1
ATOM 1513 C C . ARG A 1 196 ? -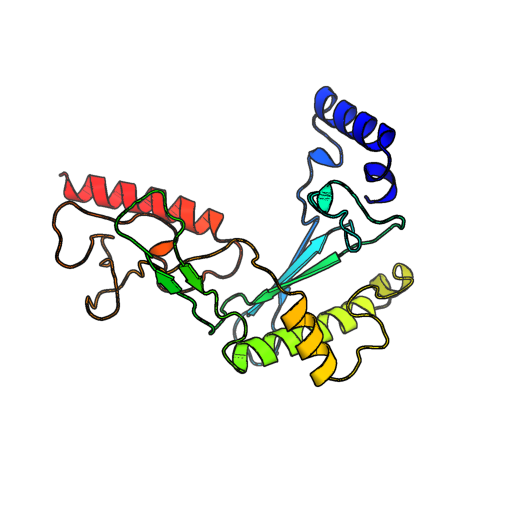15.561 5.337 19.528 1.00 98.50 196 ARG A C 1
ATOM 1515 O O . ARG A 1 196 ? -15.082 6.464 19.627 1.00 98.50 196 ARG A O 1
ATOM 1522 N N . VAL A 1 197 ? -15.106 4.417 18.679 1.00 98.62 197 VAL A N 1
ATOM 1523 C CA . VAL A 1 197 ? -14.087 4.673 17.645 1.00 98.62 197 VAL A CA 1
ATOM 1524 C C . VAL A 1 197 ? -14.723 4.423 16.281 1.00 98.62 197 VAL A C 1
ATOM 1526 O O . VAL A 1 197 ? -15.339 3.382 16.072 1.00 98.62 197 VAL A O 1
ATOM 1529 N N . ILE A 1 198 ? -14.631 5.388 15.362 1.00 98.56 198 ILE A N 1
ATOM 1530 C CA . ILE A 1 198 ? -15.316 5.340 14.059 1.00 98.56 198 ILE A CA 1
ATOM 1531 C C . ILE A 1 198 ? -14.344 5.786 12.961 1.00 98.56 198 ILE A C 1
ATOM 1533 O O . ILE A 1 198 ? -14.489 6.844 12.352 1.00 98.56 198 ILE A O 1
ATOM 1537 N N . ASP A 1 199 ? -13.311 4.983 12.732 1.00 98.56 199 ASP A N 1
ATOM 1538 C CA . ASP A 1 199 ? -12.321 5.194 11.676 1.00 98.56 199 ASP A CA 1
ATOM 1539 C C . ASP A 1 199 ? -11.717 3.852 11.214 1.00 98.56 199 ASP A C 1
ATOM 1541 O O . ASP A 1 199 ? -12.163 2.778 11.608 1.00 98.56 199 ASP A O 1
ATOM 1545 N N . ALA A 1 200 ? -10.693 3.884 10.362 1.00 98.12 200 ALA A N 1
ATOM 1546 C CA . ALA A 1 200 ? -10.089 2.671 9.808 1.00 98.12 200 ALA A CA 1
ATOM 1547 C C . ALA A 1 200 ? -9.366 1.784 10.848 1.00 98.12 200 ALA A C 1
ATOM 1549 O O . ALA A 1 200 ? -9.056 0.622 10.573 1.00 98.12 200 ALA A O 1
ATOM 1550 N N . SER A 1 201 ? -9.094 2.297 12.052 1.00 98.38 201 SER A N 1
ATOM 1551 C CA . SER A 1 201 ? -8.470 1.523 13.128 1.00 98.38 201 SER A CA 1
ATOM 1552 C C . SER A 1 201 ? -9.363 0.391 13.632 1.00 98.38 201 SER A C 1
ATOM 1554 O O . SER A 1 201 ? -8.844 -0.574 14.187 1.00 98.38 201 SER A O 1
ATOM 1556 N N . ILE A 1 202 ? -10.679 0.463 13.407 1.00 98.56 202 ILE A N 1
ATOM 1557 C CA . ILE A 1 202 ? -11.626 -0.561 13.860 1.00 98.56 202 ILE A CA 1
ATOM 1558 C C . ILE A 1 202 ? -11.709 -1.770 12.935 1.00 98.56 202 ILE A C 1
ATOM 1560 O O . ILE A 1 202 ? -12.357 -2.757 13.284 1.00 98.56 202 ILE A O 1
ATOM 1564 N N . PHE A 1 203 ? -11.080 -1.735 11.758 1.00 98.06 203 PHE A N 1
ATOM 1565 C CA . PHE A 1 203 ? -11.161 -2.863 10.836 1.00 98.06 203 PHE A CA 1
ATOM 1566 C C . PHE A 1 203 ? -10.616 -4.127 11.514 1.00 98.06 203 PHE A C 1
ATOM 1568 O O . PHE A 1 203 ? -9.548 -4.085 12.125 1.00 98.06 203 PHE A O 1
ATOM 1575 N N . PRO A 1 204 ? -11.340 -5.261 11.465 1.00 95.81 204 PRO A N 1
ATOM 1576 C CA . PRO A 1 204 ? -10.831 -6.492 12.055 1.00 95.81 204 PRO A CA 1
ATOM 1577 C C . PRO A 1 204 ? -9.535 -6.958 11.391 1.00 95.81 204 PRO A C 1
ATOM 1579 O O . PRO A 1 204 ? -8.650 -7.492 12.059 1.00 95.81 204 PRO A O 1
ATOM 1582 N N . ASP A 1 205 ? -9.414 -6.729 10.088 1.00 93.62 205 ASP A N 1
ATOM 1583 C CA . ASP A 1 205 ? -8.267 -7.092 9.267 1.00 93.62 205 ASP A CA 1
ATOM 1584 C C . ASP A 1 205 ? -8.159 -6.135 8.068 1.00 93.62 205 ASP A C 1
ATOM 1586 O O . ASP A 1 205 ? -9.071 -5.340 7.816 1.00 93.62 205 ASP A O 1
ATOM 1590 N N . ASN A 1 206 ? -7.059 -6.209 7.320 1.00 92.62 206 ASN A N 1
ATOM 1591 C CA . ASN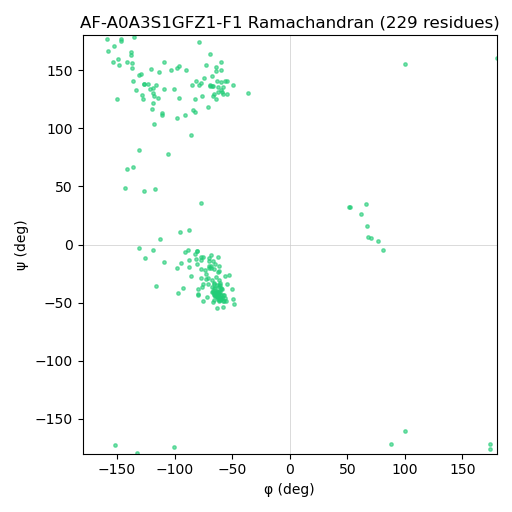 A 1 206 ? -6.845 -5.361 6.160 1.00 92.62 206 ASN A CA 1
ATOM 1592 C C . ASN A 1 206 ? -7.902 -5.595 5.071 1.00 92.62 206 ASN A C 1
ATOM 1594 O O . ASN A 1 206 ? -8.224 -6.727 4.690 1.00 92.62 206 ASN A O 1
ATOM 1598 N N . ILE A 1 207 ? -8.413 -4.495 4.523 1.00 91.62 207 ILE A N 1
ATOM 1599 C CA . ILE A 1 207 ? -9.336 -4.529 3.392 1.00 91.62 207 ILE A CA 1
ATOM 1600 C C . ILE A 1 207 ? -8.527 -4.696 2.107 1.00 91.62 207 ILE A C 1
ATOM 1602 O O . ILE A 1 207 ? -7.464 -4.112 1.925 1.00 91.62 207 ILE A O 1
ATOM 1606 N N . THR A 1 208 ? -9.041 -5.505 1.185 1.00 92.12 208 THR A N 1
ATOM 1607 C CA . THR A 1 208 ? -8.430 -5.669 -0.137 1.00 92.12 208 THR A CA 1
ATOM 1608 C C . THR A 1 208 ? -8.619 -4.410 -0.963 1.00 92.12 208 THR A C 1
ATOM 1610 O O . THR A 1 208 ? -9.752 -4.046 -1.273 1.00 92.12 208 THR A O 1
ATOM 1613 N N . GLY A 1 209 ? -7.510 -3.782 -1.342 1.00 91.50 209 GLY A N 1
ATOM 1614 C CA . GLY A 1 209 ? -7.514 -2.523 -2.074 1.00 91.50 209 GLY A CA 1
ATOM 1615 C C . GLY A 1 209 ? -7.256 -1.314 -1.179 1.00 91.50 209 GLY A C 1
ATOM 1616 O O . GLY A 1 209 ? -6.712 -1.413 -0.081 1.00 91.50 209 GLY A O 1
ATOM 1617 N N . ASN A 1 210 ? -7.645 -0.143 -1.674 1.00 94.12 210 ASN A N 1
ATOM 1618 C CA . ASN A 1 210 ? -7.467 1.121 -0.973 1.00 94.12 210 ASN A CA 1
ATOM 1619 C C . ASN A 1 210 ? -8.531 1.306 0.118 1.00 94.12 210 ASN A C 1
ATOM 1621 O O . ASN A 1 210 ? -9.720 1.081 -0.108 1.00 94.12 210 ASN A O 1
ATOM 1625 N N . THR A 1 211 ? -8.119 1.784 1.291 1.00 96.00 211 THR A N 1
ATOM 1626 C CA . THR A 1 211 ? -8.980 1.818 2.487 1.00 96.00 211 THR A CA 1
ATOM 1627 C C . THR A 1 211 ? -9.948 2.999 2.540 1.00 96.00 211 THR A C 1
ATOM 1629 O O . THR A 1 211 ? -10.891 2.962 3.321 1.00 96.00 211 THR A O 1
ATOM 1632 N N . ASN A 1 212 ? -9.784 4.018 1.687 1.00 96.25 212 ASN A N 1
ATOM 1633 C CA . ASN A 1 212 ? -10.593 5.243 1.733 1.00 96.25 212 ASN A CA 1
ATOM 1634 C C . ASN A 1 212 ? -12.109 4.978 1.663 1.00 96.25 212 ASN A C 1
ATOM 1636 O O . ASN A 1 212 ? -12.868 5.474 2.491 1.00 96.25 212 ASN A O 1
ATOM 1640 N N . ALA A 1 213 ? -12.556 4.154 0.709 1.00 96.69 213 ALA A N 1
ATOM 1641 C CA . ALA A 1 213 ? -13.979 3.849 0.553 1.00 96.69 213 ALA A CA 1
ATOM 1642 C C . ALA A 1 213 ? -14.556 3.133 1.788 1.00 96.69 213 ALA A C 1
ATOM 1644 O O . ALA A 1 213 ? -15.644 3.475 2.251 1.00 96.69 213 ALA A O 1
ATOM 1645 N N . ALA A 1 214 ? -13.803 2.188 2.361 1.00 97.00 214 ALA A N 1
ATOM 1646 C CA . ALA A 1 214 ? -14.194 1.492 3.585 1.00 97.00 214 ALA A CA 1
ATOM 1647 C C . ALA A 1 214 ? -14.245 2.444 4.793 1.00 97.00 214 ALA A C 1
ATOM 1649 O O . ALA A 1 214 ? -15.155 2.345 5.616 1.00 97.00 214 ALA A O 1
ATOM 1650 N N . SER A 1 215 ? -13.320 3.403 4.882 1.00 98.19 215 SER A N 1
ATOM 1651 C CA . SER A 1 215 ? -13.312 4.421 5.939 1.00 98.19 215 SER A CA 1
ATOM 1652 C C . SER A 1 215 ? -14.522 5.351 5.852 1.00 98.19 215 SER A C 1
ATOM 1654 O O . SER A 1 215 ? -15.151 5.625 6.871 1.00 98.19 215 SER A O 1
ATOM 1656 N N . ILE A 1 216 ? -14.902 5.787 4.645 1.00 98.50 216 ILE A N 1
ATOM 1657 C CA . ILE A 1 216 ? -16.110 6.603 4.427 1.00 98.50 216 ILE A CA 1
ATOM 1658 C C . ILE A 1 216 ? -17.362 5.830 4.854 1.00 98.50 216 ILE A C 1
ATOM 1660 O O . ILE A 1 216 ? -18.184 6.355 5.604 1.00 98.50 216 ILE A O 1
ATOM 1664 N N . LEU A 1 217 ? -17.485 4.567 4.429 1.00 98.06 217 LEU A N 1
ATOM 1665 C CA . LEU A 1 217 ? -18.596 3.702 4.830 1.00 98.06 217 LEU A CA 1
ATOM 1666 C C . LEU A 1 217 ? -18.644 3.504 6.351 1.00 98.06 217 LEU A C 1
ATOM 1668 O O . LEU A 1 217 ? -19.722 3.483 6.936 1.00 98.06 217 LEU A O 1
ATOM 1672 N N . THR A 1 218 ? -17.485 3.394 6.995 1.00 98.19 218 THR A N 1
ATOM 1673 C CA . THR A 1 218 ? -17.382 3.266 8.455 1.00 98.19 218 THR A CA 1
ATOM 1674 C C . THR A 1 218 ? -17.871 4.519 9.161 1.00 98.19 218 THR A C 1
ATOM 1676 O O . THR A 1 218 ? -18.652 4.409 10.100 1.00 98.19 218 THR A O 1
ATOM 1679 N N . GLY A 1 219 ? -17.494 5.703 8.669 1.00 98.56 219 GLY A N 1
ATOM 1680 C CA . GLY A 1 219 ? -18.030 6.976 9.151 1.00 98.56 219 GLY A CA 1
ATOM 1681 C C . GLY A 1 219 ? -19.554 7.040 9.034 1.00 98.56 219 GLY A C 1
ATOM 1682 O O . GLY A 1 219 ? -20.234 7.332 10.017 1.00 98.56 219 GLY A O 1
ATOM 1683 N N . TRP A 1 220 ? -20.094 6.688 7.861 1.00 98.50 220 TRP A N 1
ATOM 1684 C CA . TRP A 1 220 ? -21.541 6.631 7.632 1.00 98.50 220 TRP A CA 1
ATOM 1685 C C . TRP A 1 220 ? -22.231 5.665 8.600 1.00 98.50 220 TRP A C 1
ATOM 1687 O O . TRP A 1 220 ? -23.163 6.043 9.310 1.00 98.50 220 TRP A O 1
ATOM 1697 N N . LYS A 1 221 ? -21.758 4.415 8.668 1.00 98.25 221 LYS A N 1
ATOM 1698 C CA . LYS A 1 221 ? -22.402 3.384 9.482 1.00 98.25 221 LYS A CA 1
ATOM 1699 C C . LYS A 1 221 ? -22.278 3.667 10.975 1.00 98.25 221 LYS A C 1
ATOM 1701 O O . LYS A 1 221 ? -23.218 3.427 11.726 1.00 98.25 221 LYS A O 1
ATOM 1706 N N . GLY A 1 222 ? -21.143 4.206 11.407 1.00 98.19 222 GLY A N 1
ATOM 1707 C CA . GLY A 1 222 ? -20.954 4.634 12.785 1.00 98.19 222 GLY A CA 1
ATOM 1708 C C . GLY A 1 222 ? -21.908 5.757 13.181 1.00 98.19 222 GLY A C 1
ATOM 1709 O O . GLY A 1 222 ? -22.465 5.696 14.274 1.00 98.19 222 GLY A O 1
ATOM 1710 N N . ALA A 1 223 ? -22.163 6.723 12.291 1.00 98.19 223 ALA A N 1
ATOM 1711 C CA . ALA A 1 223 ? -23.148 7.776 12.533 1.00 98.19 223 ALA A CA 1
ATOM 1712 C C . ALA A 1 223 ? -24.573 7.211 12.690 1.00 98.19 223 ALA A C 1
ATOM 1714 O O . ALA A 1 223 ? -25.275 7.596 13.623 1.00 98.19 223 ALA A O 1
ATOM 1715 N N . GLU A 1 224 ? -24.980 6.251 11.850 1.00 98.19 224 GLU A N 1
ATOM 1716 C CA . GLU A 1 224 ? -26.271 5.556 12.006 1.00 98.19 224 GLU A CA 1
ATOM 1717 C C . GLU A 1 224 ? -26.387 4.867 13.371 1.00 98.19 224 GLU A C 1
ATOM 1719 O O . GLU A 1 224 ? -27.366 5.072 14.083 1.00 98.19 224 GLU A O 1
ATOM 1724 N N . LEU A 1 225 ? -25.365 4.106 13.775 1.00 97.75 225 LEU A N 1
ATOM 1725 C CA . LEU A 1 225 ? -25.372 3.390 15.054 1.00 97.75 225 LEU A CA 1
ATOM 1726 C C . LEU A 1 225 ? -25.405 4.334 16.267 1.00 97.75 225 LEU A C 1
ATOM 1728 O O . LEU A 1 225 ? -25.853 3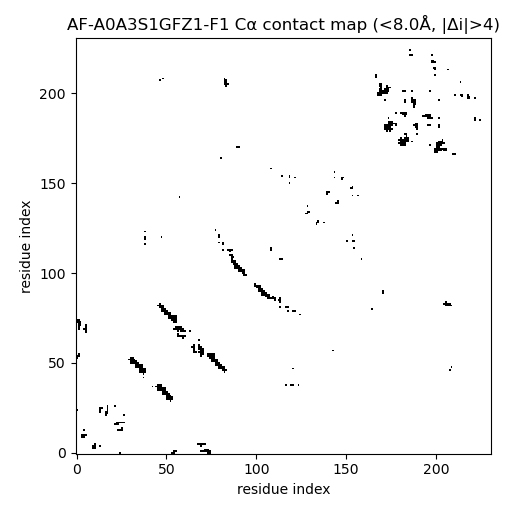.924 17.336 1.00 97.75 225 LEU A O 1
ATOM 1732 N N . VAL A 1 226 ? -24.878 5.557 16.141 1.00 97.19 226 VAL A N 1
ATOM 1733 C CA . VAL A 1 226 ? -24.977 6.589 17.186 1.00 97.19 226 VAL A CA 1
ATOM 1734 C C . VAL A 1 226 ? -26.405 7.122 17.271 1.00 97.19 226 VAL A C 1
ATOM 1736 O O . VAL A 1 226 ? -26.939 7.236 18.368 1.00 97.19 226 VAL A O 1
ATOM 1739 N N . LEU A 1 227 ? -27.039 7.409 16.130 1.00 97.19 227 LEU A N 1
ATOM 1740 C CA . LEU A 1 227 ? -28.422 7.893 16.083 1.00 97.19 227 LEU A CA 1
ATOM 1741 C C . LEU A 1 227 ? -29.432 6.846 16.566 1.00 97.19 227 LEU A C 1
ATOM 1743 O O . LEU A 1 227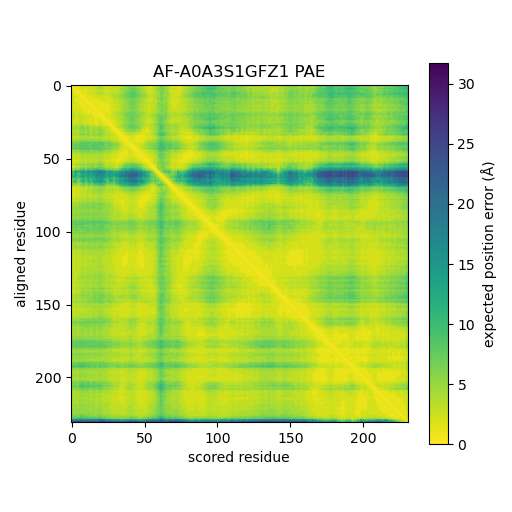 ? -30.441 7.208 17.160 1.00 97.19 227 LEU A O 1
ATOM 1747 N N . GLU A 1 228 ? -29.180 5.563 16.306 1.00 96.75 228 GLU A N 1
ATOM 1748 C CA . GLU A 1 228 ? -29.999 4.459 16.819 1.00 96.75 228 GLU A CA 1
ATOM 1749 C C . GLU A 1 228 ? -29.994 4.392 18.350 1.00 96.75 228 GLU A C 1
ATOM 1751 O O . GLU A 1 228 ? -31.054 4.224 18.939 1.00 96.75 228 GLU A O 1
ATOM 1756 N N . ASP A 1 229 ? -28.828 4.553 18.985 1.00 93.00 229 ASP A N 1
ATOM 1757 C CA . ASP A 1 229 ? -28.672 4.456 20.446 1.00 93.00 229 ASP A CA 1
ATOM 1758 C C . ASP A 1 229 ? -29.163 5.711 21.195 1.00 93.00 229 ASP A C 1
ATOM 1760 O O . ASP A 1 229 ? -29.243 5.698 22.421 1.00 93.00 229 ASP A O 1
ATOM 1764 N N . GLN A 1 230 ? -29.451 6.806 20.481 1.00 85.81 230 GLN A N 1
ATOM 1765 C CA . GLN A 1 230 ? -30.006 8.040 21.056 1.00 85.81 230 GLN A CA 1
ATOM 1766 C C . GLN A 1 230 ? -31.540 8.093 21.054 1.00 85.81 230 GLN A C 1
ATOM 1768 O O . GLN A 1 230 ? -32.105 9.047 21.593 1.00 85.81 230 GLN A O 1
ATOM 1773 N N . LYS A 1 231 ? -32.208 7.121 20.428 1.00 63.91 231 LYS A N 1
ATOM 1774 C CA . LYS A 1 231 ? -33.670 6.990 20.459 1.00 63.91 231 LYS A CA 1
ATOM 1775 C C . LYS A 1 231 ? -34.114 6.194 21.677 1.00 63.91 231 LYS A C 1
ATOM 1777 O O . LYS A 1 231 ? -35.168 6.571 22.230 1.00 63.91 231 LYS A O 1
#

Foldseek 3Di:
DQVQQQDPVSVVVQVVCCVPPVDDDVVDDQFNDWDFDDLDPPDPDGFKIKTKGQFAQPPADPPDDSSNHTDPDRDMDIDMDGQFDPFAWAWAQPDPDPPDHIDTGRRQPVDVVNLVSVLSVVVVVVVVCPPPVNVVVDPFDPPVGPVQDDSVSVSVRCVVPDDDPPADAQNQAEDCDLVQHQAYPLQAGPPDPPDGDQARNHHNGGHGDHCVVVRVVSNVVNVVSVVVVVD

Mean predicted aligned error: 4.58 Å

Radius of gyration: 21.66 Å; Cα contacts (8 Å, |Δi|>4): 321; chains: 1; bounding box: 56×49×57 Å

Sequence (231 aa):
LNQILRPWWGKLLVGMQYILLRSGPLSLSMNNAGGFFRTDPSMARPNMQLYFQAFSTVIPKSGERPILTPDPWPGFSIGLSNCRPSSCGEIMIRSSNPRDYPRITANAYSTNADVDEMLAAVKFVRKIAAMPAMAEVIEEEVLPGPSIQSDADLIQDFRKRSGTVYHPVSTCRMGPDASRAVVDPRLRVHGLEGLRVIDASIFPDNITGNTNAASILTGWKGAELVLEDQK

pLDDT: mean 93.71, std 7.13, range [62.41, 98.75]

Nearest PDB structures (foldseek):
  8rpg-assembly1_A  TM=9.066E-01  e=3.816E-13  Streptomyces hiroshimensis
  8b7s-assembly1_A  TM=9.218E-01  e=8.481E-12  Novosphingobium sp. B 225
  8il4-assembly2_B  TM=8.046E-01  e=1.199E-10  Polyporus arcularius HHB13444
  5zu2-assembly3_C  TM=8.606E-01  e=1.397E-09  Aspergillus oryzae RIB40
  4h7u-assembly1_A  TM=8.303E-01  e=5.426E-09  Macropsalliota meleagris

Solvent-accessible surface area (backbone atoms only — not comparable to full-atom values): 13557 Å² total; per-residue (Å²): 82,10,78,47,50,48,40,73,65,37,42,49,51,45,50,49,41,27,73,77,66,70,34,63,76,81,66,52,66,77,59,73,47,67,52,70,42,54,73,47,88,87,52,94,58,66,42,35,37,41,39,28,22,62,36,33,42,86,63,48,55,88,96,50,65,34,86,76,36,30,30,100,52,80,40,57,41,81,47,79,42,71,24,66,63,79,42,69,55,52,77,41,77,78,66,92,55,90,83,57,74,60,48,72,46,62,45,78,65,72,34,68,69,44,45,54,49,49,51,43,42,55,55,47,51,53,53,53,48,66,33,70,90,39,36,79,76,51,93,72,63,80,77,91,26,85,84,55,71,50,71,67,51,47,51,55,48,49,71,72,70,63,74,82,92,82,69,86,57,36,83,41,17,37,32,87,49,66,92,81,19,43,13,31,90,83,31,33,32,62,98,48,82,98,42,69,64,65,50,47,32,32,32,72,61,74,60,77,67,78,50,65,66,59,30,52,51,38,40,54,52,43,52,51,56,51,57,61,76,73,110